Protein AF-X1N1G8-F1 (afdb_monomer_lite)

InterPro domains:
  IPR007081 RNA polymerase Rpb1, domain 5 [PF04998] (1-158)
  IPR045867 DNA-directed RNA polymerase, subunit beta-prime [PTHR19376] (16-157)

Secondary structure (DSSP, 8-state):
--S-------SS---TT-----SHHHHHHHHTTPPPSSBPPB-SS-EEEEEEEEPTTS-EEEEEEES---TT-S-TTTT-EEEEEPTTSPB---TT-EE-TT-BSBSSBPPHHHHHHHH-HHHHHHHHHHHHHHHHHHTT----HHHHHHHHHH-GGGSEEE-S--TTSSSPTT-EEEHHHHHHHHHHHHHHHHHHHHHHHHHHTTPEESS-EE-TTT--EEE-TTPBP-TTTHHHHHHS--S---EE-

Radius of gyration: 29.35 Å; chains: 1; bounding box: 65×51×80 Å

Foldseek 3Di:
DLWDPDQPPPPPDPPDDDSPPLTVVQLVCLLLLHDDPFAFDFALAWFFFADWDQDPVQKIKTWGQHPPPPPPDPPRVPPIDIDIHDNSWAADDDHGDTHHRGHTRTDDQHRLVSCCVRVNLVSSLVSSLVSSQSSCVVSVHHDDSVVSSVSSVVSQVRQWDQACDQVPFPDDHGDIDGVVVVVVRVVVVVVVVVVVLVVVCVVQAQWFWQQFWAAPPPRDGLGHHGDRDHPVSVVVVVVGDTDDTDTDD

Organism: NCBI:txid412755

Structure (mmCIF, N/CA/C/O backbone):
data_AF-X1N1G8-F1
#
_entry.id   AF-X1N1G8-F1
#
loop_
_atom_site.group_PDB
_atom_site.id
_atom_site.type_symbol
_atom_site.label_atom_id
_atom_site.label_alt_id
_atom_site.label_comp_id
_atom_site.label_asym_id
_atom_site.label_entity_id
_atom_site.label_seq_id
_atom_site.pdbx_PDB_ins_code
_atom_site.Cartn_x
_atom_site.Cartn_y
_atom_site.Cartn_z
_atom_site.occupancy
_atom_site.B_iso_or_equiv
_atom_site.auth_seq_id
_atom_site.auth_comp_id
_atom_site.auth_asym_id
_atom_site.auth_atom_id
_atom_site.pdbx_PDB_model_num
ATOM 1 N N . THR A 1 1 ? 19.844 22.589 -4.918 1.00 64.38 1 THR A N 1
ATOM 2 C CA . THR A 1 1 ? 20.302 23.433 -6.046 1.00 64.38 1 THR A CA 1
ATOM 3 C C . THR A 1 1 ? 21.214 22.704 -7.022 1.00 64.38 1 THR A C 1
ATOM 5 O O . THR A 1 1 ? 21.315 23.153 -8.149 1.00 64.38 1 THR A O 1
ATOM 8 N N . GLN A 1 2 ? 21.851 21.589 -6.635 1.00 67.12 2 GLN A N 1
ATOM 9 C CA . GLN A 1 2 ? 22.754 20.827 -7.516 1.00 67.12 2 GLN A CA 1
ATOM 10 C C . GLN A 1 2 ? 22.039 19.937 -8.552 1.00 67.12 2 GLN A C 1
ATOM 12 O O . GLN A 1 2 ? 22.672 19.483 -9.498 1.00 67.12 2 GLN A O 1
ATOM 17 N N . LEU A 1 3 ? 20.733 19.685 -8.395 1.00 70.25 3 LEU A N 1
ATOM 18 C CA . LEU A 1 3 ? 19.959 18.911 -9.368 1.00 70.25 3 LEU A CA 1
ATOM 19 C C . LEU A 1 3 ? 19.676 19.738 -10.622 1.00 70.25 3 LEU A C 1
ATOM 21 O O . LEU A 1 3 ? 19.231 20.884 -10.541 1.00 70.25 3 LEU A O 1
ATOM 25 N N . THR A 1 4 ? 19.872 19.121 -11.783 1.00 68.44 4 THR A N 1
ATOM 26 C CA . THR A 1 4 ? 19.575 19.745 -13.070 1.00 68.44 4 THR A CA 1
ATOM 27 C C . THR A 1 4 ? 18.057 19.837 -13.294 1.00 68.44 4 THR A C 1
ATOM 29 O O . THR A 1 4 ? 17.307 18.886 -13.070 1.00 68.44 4 THR A O 1
ATOM 32 N N . LEU A 1 5 ? 17.582 21.009 -13.735 1.00 65.44 5 LEU A N 1
ATOM 33 C CA . LEU A 1 5 ? 16.184 21.240 -14.145 1.00 65.44 5 LEU A CA 1
ATOM 34 C C . LEU A 1 5 ? 15.896 20.752 -15.576 1.00 65.44 5 LEU A C 1
ATOM 36 O O . LEU A 1 5 ? 14.746 20.717 -16.008 1.00 65.44 5 LEU A O 1
ATOM 40 N N . ARG A 1 6 ? 16.941 20.421 -16.343 1.00 56.78 6 ARG A N 1
ATOM 41 C CA . ARG A 1 6 ? 16.852 20.165 -17.782 1.00 56.78 6 ARG A CA 1
ATOM 42 C C . ARG A 1 6 ? 16.493 18.704 -18.043 1.00 56.78 6 ARG A C 1
ATOM 44 O O . ARG A 1 6 ? 17.210 17.807 -17.613 1.00 56.78 6 ARG A O 1
ATOM 51 N N . THR A 1 7 ? 15.428 18.456 -18.798 1.00 53.81 7 THR A N 1
ATOM 52 C CA . THR A 1 7 ? 15.197 17.144 -19.410 1.00 53.81 7 THR A CA 1
ATOM 53 C C . THR A 1 7 ? 16.147 16.996 -20.600 1.00 53.81 7 THR A C 1
ATOM 55 O O . THR A 1 7 ? 16.169 17.838 -21.504 1.00 53.81 7 THR A O 1
ATOM 58 N N . PHE A 1 8 ? 16.985 15.958 -20.596 1.00 48.34 8 PHE A N 1
ATOM 59 C CA . PHE A 1 8 ? 17.774 15.612 -21.774 1.00 48.34 8 PHE A CA 1
ATOM 60 C C . PHE A 1 8 ? 16.839 14.967 -22.794 1.00 48.34 8 PHE A C 1
ATOM 62 O O . PHE A 1 8 ? 16.597 13.768 -22.769 1.00 48.34 8 PHE A O 1
ATOM 69 N N . HIS A 1 9 ? 16.309 15.777 -23.703 1.00 47.06 9 HIS A N 1
ATOM 70 C CA . HIS A 1 9 ? 15.852 15.269 -24.986 1.00 47.06 9 HIS A CA 1
ATOM 71 C C . HIS A 1 9 ? 17.135 15.042 -25.785 1.00 47.06 9 HIS A C 1
ATOM 73 O O . HIS A 1 9 ? 17.784 16.011 -26.188 1.00 47.06 9 HIS A O 1
ATOM 79 N N . THR A 1 10 ? 17.578 13.798 -25.951 1.00 47.19 10 THR A N 1
ATOM 80 C CA . THR A 1 10 ? 18.665 13.510 -26.888 1.00 47.19 10 THR A CA 1
ATOM 81 C C . THR A 1 10 ? 18.172 13.873 -28.285 1.00 47.19 10 THR A C 1
ATOM 83 O O . THR A 1 10 ? 17.435 13.126 -28.924 1.00 47.19 10 THR A O 1
ATOM 86 N N . GLY A 1 11 ? 18.538 15.066 -28.756 1.00 42.66 11 GLY A N 1
ATOM 87 C CA . GLY A 1 11 ? 18.330 15.465 -30.139 1.00 42.66 11 GLY A CA 1
ATOM 88 C C . GLY A 1 11 ? 18.991 14.441 -31.058 1.00 42.66 11 GLY A C 1
ATOM 89 O O . GLY A 1 11 ? 20.211 14.372 -31.136 1.00 42.66 11 GLY A O 1
ATOM 90 N N . GLY A 1 12 ? 18.179 13.617 -31.719 1.00 41.44 12 GLY A N 1
ATOM 91 C CA . GLY A 1 12 ? 18.589 12.806 -32.866 1.00 41.44 12 GLY A CA 1
ATOM 92 C C . GLY A 1 12 ? 19.149 11.403 -32.604 1.00 41.44 12 GLY A C 1
ATOM 93 O O . GLY A 1 12 ? 19.291 10.663 -33.571 1.00 41.44 12 GLY A O 1
ATOM 94 N N . ILE A 1 13 ? 19.413 10.973 -31.364 1.00 39.91 13 ILE A N 1
ATOM 95 C CA . ILE A 1 13 ? 19.893 9.601 -31.095 1.00 39.91 13 ILE A CA 1
ATOM 96 C C . ILE A 1 13 ? 18.973 8.930 -30.074 1.00 39.91 13 ILE A C 1
ATOM 98 O O . ILE A 1 13 ? 19.025 9.203 -28.872 1.00 39.91 13 ILE A O 1
ATOM 102 N N . LYS A 1 14 ? 18.121 8.025 -30.576 1.00 41.41 14 LYS A N 1
ATOM 103 C CA . LYS A 1 14 ? 17.396 7.029 -29.778 1.00 41.41 14 LYS A CA 1
ATOM 104 C C . LYS A 1 14 ? 18.416 6.065 -29.162 1.00 41.41 14 LYS A C 1
ATOM 106 O O . LYS A 1 14 ? 18.620 4.967 -29.671 1.00 41.41 14 LYS A O 1
ATOM 111 N N . ILE A 1 15 ? 19.034 6.453 -28.052 1.00 42.09 15 ILE A N 1
ATOM 112 C CA . ILE A 1 15 ? 19.552 5.473 -27.097 1.00 42.09 15 ILE A CA 1
ATOM 113 C C . ILE A 1 15 ? 18.310 4.919 -26.397 1.00 42.09 15 ILE A C 1
ATOM 115 O O . ILE A 1 15 ? 17.770 5.513 -25.475 1.00 42.09 15 ILE A O 1
ATOM 119 N N . THR A 1 16 ? 17.761 3.865 -26.989 1.00 43.09 16 THR A N 1
ATOM 120 C CA . THR A 1 16 ? 16.877 2.869 -26.377 1.00 43.09 16 THR A CA 1
ATOM 121 C C . THR A 1 16 ? 15.909 3.378 -25.293 1.00 43.09 16 THR A C 1
ATOM 123 O O . THR A 1 16 ? 16.046 3.074 -24.119 1.00 43.09 16 THR A O 1
ATOM 126 N N . GLY A 1 17 ? 14.853 4.081 -25.709 1.00 44.53 17 GLY A N 1
ATOM 127 C CA . GLY A 1 17 ? 13.519 3.967 -25.096 1.00 44.53 17 GLY A CA 1
ATOM 128 C C . GLY A 1 17 ? 13.232 4.643 -23.748 1.00 44.53 17 GLY A C 1
ATOM 129 O O . GLY A 1 17 ? 12.053 4.756 -23.408 1.00 44.53 17 GLY A O 1
ATOM 130 N N . GLU A 1 18 ? 14.214 5.143 -23.007 1.00 52.91 18 GLU A N 1
ATOM 131 C CA . GLU A 1 18 ? 13.942 5.819 -21.733 1.00 52.91 18 GLU A CA 1
ATOM 132 C C . GLU A 1 18 ? 13.814 7.335 -21.942 1.00 52.91 18 GLU A C 1
ATOM 134 O O . GLU A 1 18 ? 14.772 8.020 -22.285 1.00 52.91 18 GLU A O 1
ATOM 139 N N . ASP A 1 19 ? 12.604 7.879 -21.750 1.00 47.34 19 ASP A N 1
ATOM 140 C CA . ASP A 1 19 ? 12.452 9.321 -21.505 1.00 47.34 19 ASP A CA 1
ATOM 141 C C . ASP A 1 19 ? 12.967 9.567 -20.092 1.00 47.34 19 ASP A C 1
ATOM 143 O O . ASP A 1 19 ? 12.248 9.420 -19.101 1.00 47.34 19 ASP A O 1
ATOM 147 N N . ILE A 1 20 ? 14.255 9.864 -20.006 1.00 54.34 20 ILE A N 1
ATOM 148 C CA . ILE A 1 20 ? 14.964 10.088 -18.759 1.00 54.34 20 ILE A CA 1
ATOM 149 C C . ILE A 1 20 ? 14.670 11.504 -18.259 1.00 54.34 20 ILE A C 1
ATOM 151 O O . ILE A 1 20 ? 15.488 12.422 -18.316 1.00 54.34 20 ILE A O 1
ATOM 155 N N . THR A 1 21 ? 13.468 11.697 -17.713 1.00 53.88 21 THR A N 1
ATOM 156 C CA . THR A 1 21 ? 13.261 12.723 -16.687 1.00 53.88 21 THR A CA 1
ATOM 157 C C . THR A 1 21 ? 14.093 12.301 -15.466 1.00 53.88 21 THR A C 1
ATOM 159 O O . THR A 1 21 ? 13.575 11.663 -14.561 1.00 53.88 21 THR A O 1
ATOM 162 N N . LEU A 1 22 ? 15.406 12.556 -15.475 1.00 63.81 22 LEU A N 1
ATOM 163 C CA . LEU A 1 22 ? 16.355 12.161 -14.411 1.00 63.81 22 LEU A CA 1
ATOM 164 C C . LEU A 1 22 ? 16.744 13.314 -13.482 1.00 63.81 22 LEU A C 1
ATOM 166 O O . LEU A 1 22 ? 17.619 13.171 -12.637 1.00 63.81 22 LEU A O 1
ATOM 170 N N . GLY A 1 23 ? 16.142 14.483 -13.670 1.00 73.88 23 GLY A N 1
ATOM 171 C CA . GLY A 1 23 ? 16.468 15.673 -12.896 1.00 73.88 23 GLY A CA 1
ATOM 172 C C . GLY A 1 23 ? 15.488 15.933 -11.758 1.00 73.88 23 GLY A C 1
ATOM 173 O O . GLY A 1 23 ? 14.717 15.072 -11.328 1.00 73.88 23 GLY A O 1
ATOM 174 N N . LEU A 1 24 ? 15.445 17.195 -11.339 1.00 82.19 24 LEU A N 1
ATOM 175 C CA . LEU A 1 24 ? 14.472 17.686 -10.365 1.00 82.19 24 LEU A CA 1
ATOM 176 C C . LEU A 1 24 ? 12.996 17.426 -10.744 1.00 82.19 24 LEU A C 1
ATOM 178 O O . LEU A 1 24 ? 12.248 17.053 -9.842 1.00 82.19 24 LEU A O 1
ATOM 182 N N . PRO A 1 25 ? 12.557 17.522 -12.023 1.00 83.75 25 PRO A N 1
ATOM 183 C CA . PRO A 1 25 ? 11.146 17.313 -12.371 1.00 83.75 25 PRO A CA 1
ATOM 184 C C . PRO A 1 25 ? 10.603 15.936 -11.971 1.00 83.75 25 PRO A C 1
ATOM 186 O O . PRO A 1 25 ? 9.415 15.779 -11.699 1.00 83.75 25 PRO A O 1
ATOM 189 N N . ARG A 1 26 ? 11.473 14.921 -11.922 1.00 83.69 26 ARG A N 1
ATOM 190 C CA . ARG A 1 26 ? 11.094 13.574 -11.487 1.00 83.69 26 ARG A CA 1
ATOM 191 C C . ARG A 1 26 ? 10.972 13.481 -9.975 1.00 83.69 26 ARG A C 1
ATOM 193 O O . ARG A 1 26 ? 10.030 12.870 -9.490 1.00 83.69 26 ARG A O 1
ATOM 200 N N . VAL A 1 27 ? 11.885 14.113 -9.243 1.00 87.69 27 VAL A N 1
ATOM 201 C CA . VAL A 1 27 ? 11.822 14.199 -7.778 1.00 87.69 27 VAL A CA 1
ATOM 202 C C . VAL A 1 27 ? 10.560 14.945 -7.339 1.00 87.69 27 VAL A C 1
ATOM 204 O O . VAL A 1 27 ? 9.843 14.469 -6.465 1.00 87.69 27 VAL A O 1
ATOM 207 N N . GLU A 1 28 ? 10.237 16.058 -7.998 1.00 87.31 28 GLU A N 1
ATOM 208 C CA . GLU A 1 28 ? 9.002 16.819 -7.772 1.00 87.31 28 GLU A CA 1
ATOM 209 C C . GLU A 1 28 ? 7.756 15.966 -8.048 1.00 87.31 28 GLU A C 1
ATOM 211 O O . GLU A 1 28 ? 6.872 15.858 -7.200 1.00 87.31 28 GLU A O 1
ATOM 216 N N . GLN A 1 29 ? 7.718 15.270 -9.190 1.00 87.19 29 GLN A N 1
ATOM 217 C CA . GLN A 1 29 ? 6.631 14.347 -9.518 1.00 87.19 29 GLN A CA 1
ATOM 218 C C . GLN A 1 29 ? 6.434 13.256 -8.453 1.00 87.19 29 GLN A C 1
ATOM 220 O O . GLN A 1 29 ? 5.289 12.930 -8.131 1.00 87.19 29 GLN A O 1
ATOM 225 N N . LEU A 1 30 ? 7.527 12.690 -7.930 1.00 88.44 30 LEU A N 1
ATOM 226 C CA . LEU A 1 30 ? 7.500 11.644 -6.906 1.00 88.44 30 LEU A CA 1
ATOM 227 C C . LEU A 1 30 ? 7.007 12.185 -5.557 1.00 88.44 30 LEU A C 1
ATOM 229 O O . LEU A 1 30 ? 6.140 11.562 -4.948 1.00 88.44 30 LEU A O 1
ATOM 233 N N . PHE A 1 31 ? 7.488 13.353 -5.118 1.00 87.50 31 PHE A N 1
ATOM 234 C CA . PHE A 1 31 ? 7.037 13.974 -3.866 1.00 87.50 31 PHE A CA 1
ATOM 235 C C . PHE A 1 31 ? 5.569 14.399 -3.904 1.00 87.50 31 PHE A C 1
ATOM 237 O O . PHE A 1 31 ? 4.870 14.306 -2.897 1.00 87.50 31 PHE A O 1
ATOM 244 N N . GLU A 1 32 ? 5.073 14.821 -5.064 1.00 85.12 32 GLU A N 1
ATOM 245 C CA . GLU A 1 32 ? 3.663 15.168 -5.230 1.00 85.12 32 GLU A CA 1
ATOM 246 C C . GLU A 1 32 ? 2.746 13.969 -5.508 1.00 85.12 32 GLU A C 1
ATOM 248 O O . GLU A 1 32 ? 1.519 14.128 -5.565 1.00 85.12 32 GLU A O 1
ATOM 253 N N . VAL A 1 33 ? 3.321 12.773 -5.682 1.00 86.00 33 VAL A N 1
ATOM 254 C CA . VAL A 1 33 ? 2.597 11.540 -6.023 1.00 86.00 33 VAL A CA 1
ATOM 255 C C . VAL A 1 33 ? 1.731 11.743 -7.279 1.00 86.00 33 VAL A C 1
ATOM 257 O O . VAL A 1 33 ? 0.550 11.383 -7.335 1.00 86.00 33 VAL A O 1
ATOM 260 N N . ARG A 1 34 ? 2.310 12.402 -8.291 1.00 87.31 34 ARG A N 1
ATOM 261 C CA . ARG A 1 34 ? 1.659 12.655 -9.584 1.00 87.31 34 ARG A CA 1
ATOM 262 C C . ARG A 1 34 ? 1.844 11.466 -10.522 1.00 87.31 34 ARG A C 1
ATOM 264 O O . ARG A 1 34 ? 2.896 10.827 -10.537 1.00 87.31 34 ARG A O 1
ATOM 271 N N . LYS A 1 35 ? 0.850 11.241 -11.386 1.00 86.75 35 LYS A N 1
ATOM 272 C CA . LYS A 1 35 ? 0.901 10.182 -12.400 1.00 86.75 35 LYS A CA 1
ATOM 273 C C . LYS A 1 35 ? 2.082 10.378 -13.368 1.00 86.75 35 LYS A C 1
ATOM 275 O O . LYS A 1 35 ? 2.305 11.506 -13.832 1.00 86.75 35 LYS A O 1
ATOM 280 N N . PRO A 1 36 ? 2.845 9.316 -13.683 1.00 86.81 36 PRO A N 1
ATOM 281 C CA . PRO A 1 36 ? 3.924 9.380 -14.662 1.00 86.81 36 PRO A CA 1
ATOM 282 C C . PRO A 1 36 ? 3.404 9.551 -16.092 1.00 86.81 36 PRO A C 1
ATOM 284 O O . PRO A 1 36 ? 2.318 9.094 -16.429 1.00 86.81 36 PRO A O 1
ATOM 287 N N . LYS A 1 37 ? 4.213 10.175 -16.963 1.00 81.44 37 LYS A N 1
ATOM 288 C CA . LYS A 1 37 ? 3.888 10.304 -18.397 1.00 81.44 37 LYS A CA 1
ATOM 289 C C . LYS A 1 37 ? 3.932 8.953 -19.120 1.00 81.44 37 LYS A C 1
ATOM 291 O O . LYS A 1 37 ? 3.063 8.666 -19.929 1.00 81.44 37 LYS A O 1
ATOM 296 N N . LYS A 1 38 ? 4.947 8.134 -18.818 1.00 83.25 38 LYS A N 1
ATOM 297 C CA . LYS A 1 38 ? 5.088 6.751 -19.301 1.00 83.25 38 LYS A CA 1
ATOM 298 C C . LYS A 1 38 ? 4.791 5.792 -18.158 1.00 83.25 38 LYS A C 1
ATOM 300 O O . LYS A 1 38 ? 5.707 5.377 -17.445 1.00 83.25 38 LYS A O 1
ATOM 305 N N . GLN A 1 39 ? 3.509 5.518 -17.949 1.00 88.00 39 GLN A N 1
ATOM 306 C CA . GLN A 1 39 ? 3.056 4.590 -16.923 1.00 88.00 39 GLN A CA 1
ATOM 307 C C . GLN A 1 39 ? 3.277 3.144 -17.380 1.00 88.00 39 GLN A C 1
ATOM 309 O O . GLN A 1 39 ? 2.860 2.769 -18.472 1.00 88.00 39 GLN A O 1
ATOM 314 N N . ALA A 1 40 ? 3.942 2.344 -16.553 1.00 90.50 40 ALA A N 1
ATOM 315 C CA . ALA A 1 40 ? 4.059 0.909 -16.745 1.00 90.50 40 ALA A CA 1
ATOM 316 C C . ALA A 1 40 ? 2.779 0.208 -16.285 1.00 90.50 40 ALA A C 1
ATOM 318 O O . ALA A 1 40 ? 2.201 0.575 -15.265 1.00 90.50 40 ALA A O 1
ATOM 319 N N . VAL A 1 41 ? 2.381 -0.834 -17.011 1.00 91.25 41 VAL A N 1
ATOM 320 C CA . VAL A 1 41 ? 1.309 -1.733 -16.580 1.00 91.25 41 VAL A CA 1
ATOM 321 C C . VAL A 1 41 ? 1.890 -2.705 -15.556 1.00 91.25 41 VAL A C 1
ATOM 323 O O . VAL A 1 41 ? 2.922 -3.324 -15.827 1.00 91.25 41 VAL A O 1
ATOM 326 N N . ILE A 1 42 ? 1.247 -2.840 -14.397 1.00 92.75 42 ILE A N 1
ATOM 327 C CA . ILE A 1 42 ? 1.641 -3.779 -13.337 1.00 92.75 42 ILE A CA 1
ATOM 328 C C . ILE A 1 42 ? 0.607 -4.895 -13.168 1.00 92.75 42 ILE A C 1
ATOM 330 O O . ILE A 1 42 ? -0.565 -4.720 -13.502 1.00 92.75 42 ILE A O 1
ATOM 334 N N . SER A 1 43 ? 1.034 -6.048 -12.651 1.00 92.06 43 SER A N 1
ATOM 335 C CA . SER A 1 43 ? 0.114 -7.135 -12.310 1.00 92.06 43 SER A CA 1
ATOM 336 C C . SER A 1 43 ? -0.629 -6.830 -11.011 1.00 92.06 43 SER A C 1
ATOM 338 O O . SER A 1 43 ? -0.020 -6.467 -10.014 1.00 92.06 43 SER A O 1
ATOM 340 N N . GLU A 1 44 ? -1.939 -7.040 -10.977 1.00 89.81 44 GLU A N 1
ATOM 341 C CA . GLU A 1 44 ? -2.751 -6.971 -9.757 1.00 89.81 44 GLU A CA 1
ATOM 342 C C . GLU A 1 44 ? -2.803 -8.303 -8.994 1.00 89.81 44 GLU A C 1
ATOM 344 O O . GLU A 1 44 ? -3.241 -8.335 -7.848 1.00 89.81 44 GLU A O 1
ATOM 349 N N . ILE A 1 45 ? -2.384 -9.407 -9.621 1.00 88.62 45 ILE A N 1
ATOM 350 C CA . ILE A 1 45 ? -2.474 -10.756 -9.051 1.00 88.62 45 ILE A CA 1
ATOM 351 C C . ILE A 1 45 ? -1.119 -11.465 -9.070 1.00 88.62 45 ILE A C 1
ATOM 353 O O . ILE A 1 45 ? -0.298 -11.243 -9.960 1.00 88.62 45 ILE A O 1
ATOM 357 N N . ASN A 1 46 ? -0.912 -12.348 -8.094 1.00 89.81 46 ASN A N 1
ATOM 358 C CA . ASN A 1 46 ? 0.188 -13.308 -8.119 1.00 89.81 46 ASN A CA 1
ATOM 359 C C . ASN A 1 46 ? -0.176 -14.448 -9.072 1.00 89.81 46 ASN A C 1
ATOM 361 O O . ASN A 1 46 ? -1.265 -15.021 -8.961 1.00 89.81 46 ASN A O 1
ATOM 365 N N . GLY A 1 47 ? 0.710 -14.787 -9.999 1.00 90.25 47 GLY A N 1
ATOM 366 C CA . GLY A 1 47 ? 0.394 -15.780 -11.012 1.00 90.25 47 GLY A CA 1
ATOM 367 C C . GLY A 1 47 ? 1.524 -16.065 -11.983 1.00 90.25 47 GLY A C 1
ATOM 368 O O . GLY A 1 47 ? 2.658 -15.639 -11.802 1.00 90.25 47 GLY A O 1
ATOM 369 N N . THR A 1 48 ? 1.197 -16.802 -13.036 1.00 90.81 48 THR A N 1
ATOM 370 C CA . THR A 1 48 ? 2.111 -17.114 -14.137 1.00 90.81 48 THR A CA 1
ATOM 371 C C . THR A 1 48 ? 1.569 -16.518 -15.431 1.00 90.81 48 THR A C 1
ATOM 373 O O . THR A 1 48 ? 0.361 -16.559 -15.680 1.00 90.81 48 THR A O 1
ATOM 376 N N . VAL A 1 49 ? 2.451 -15.957 -16.260 1.00 91.56 49 VAL A N 1
ATOM 377 C CA . VAL A 1 49 ? 2.094 -15.486 -17.604 1.00 91.56 49 VAL A CA 1
ATOM 378 C C . VAL A 1 49 ? 1.720 -16.686 -18.457 1.00 91.56 49 VAL A C 1
ATOM 380 O O . VAL A 1 49 ? 2.576 -17.486 -18.828 1.00 91.56 49 VAL A O 1
ATOM 383 N N . GLU A 1 50 ? 0.443 -16.813 -18.780 1.00 88.50 50 GLU A N 1
ATOM 384 C CA . GLU A 1 50 ? -0.055 -17.927 -19.576 1.00 88.50 50 GLU A CA 1
ATOM 385 C C . GLU A 1 50 ? 0.112 -17.660 -21.066 1.00 88.50 50 GLU A C 1
ATOM 387 O O . GLU A 1 50 ? 0.562 -18.535 -21.803 1.00 88.50 50 GLU A O 1
ATOM 392 N N . ASP A 1 51 ? -0.229 -16.453 -21.519 1.00 86.88 51 ASP A N 1
ATOM 393 C CA . ASP A 1 51 ? -0.106 -16.118 -22.930 1.00 86.88 51 ASP A CA 1
ATOM 394 C C . ASP A 1 51 ? 0.116 -14.631 -23.190 1.00 86.88 51 ASP A C 1
ATOM 396 O O . ASP A 1 51 ? -0.299 -13.763 -22.416 1.00 86.88 51 ASP A O 1
ATOM 400 N N . ILE A 1 52 ? 0.771 -14.355 -24.318 1.00 86.50 52 ILE A N 1
ATOM 401 C CA . ILE A 1 52 ? 1.031 -13.004 -24.818 1.00 86.50 52 ILE A CA 1
ATOM 402 C C . ILE A 1 52 ? 0.483 -12.931 -26.243 1.00 86.50 52 ILE A C 1
ATOM 404 O O . ILE A 1 52 ? 1.131 -13.352 -27.202 1.00 86.50 52 ILE A O 1
ATOM 408 N N . ILE A 1 53 ? -0.725 -12.391 -26.383 1.00 86.25 53 ILE A N 1
ATOM 409 C CA . ILE A 1 53 ? -1.439 -12.320 -27.659 1.00 86.25 53 ILE A CA 1
ATOM 410 C C . ILE A 1 53 ? -1.114 -10.985 -28.328 1.00 86.25 53 ILE A C 1
ATOM 412 O O . ILE A 1 53 ? -1.370 -9.921 -27.760 1.00 86.25 53 ILE A O 1
ATOM 416 N N . LYS A 1 54 ? -0.573 -11.029 -29.547 1.00 80.12 54 LYS A N 1
ATOM 417 C CA . LYS A 1 54 ? -0.368 -9.841 -30.387 1.00 80.12 54 LYS A CA 1
ATOM 418 C C . LYS A 1 54 ? -1.612 -9.610 -31.243 1.00 80.12 54 LYS A C 1
ATOM 420 O O . LYS A 1 54 ? -1.942 -10.448 -32.075 1.00 80.12 54 LYS A O 1
ATOM 425 N N . GLU A 1 55 ? -2.304 -8.491 -31.049 1.00 77.62 55 GLU A N 1
ATOM 426 C CA . GLU A 1 55 ? -3.439 -8.104 -31.893 1.00 77.62 55 GLU A CA 1
ATOM 427 C C . GLU A 1 55 ? -2.993 -7.323 -33.137 1.00 77.62 55 GLU A C 1
ATOM 429 O O . GLU A 1 55 ? -1.951 -6.666 -33.143 1.00 77.62 55 GLU A O 1
ATOM 434 N N . ASN A 1 56 ? -3.848 -7.315 -34.169 1.00 68.62 56 ASN A N 1
ATOM 435 C CA . ASN A 1 56 ? -3.612 -6.670 -35.471 1.00 68.62 56 ASN A CA 1
ATOM 436 C C . ASN A 1 56 ? -3.251 -5.168 -35.401 1.00 68.62 56 ASN A C 1
ATOM 438 O O . ASN A 1 56 ? -2.677 -4.641 -36.348 1.00 68.62 56 ASN A O 1
ATOM 442 N N . ASN A 1 57 ? -3.525 -4.486 -34.281 1.00 66.50 57 ASN A N 1
ATOM 443 C CA . ASN A 1 57 ? -3.215 -3.065 -34.067 1.00 66.50 57 ASN A CA 1
ATOM 444 C C . ASN A 1 57 ? -1.958 -2.824 -33.209 1.00 66.50 57 ASN A C 1
ATOM 446 O O . ASN A 1 57 ? -1.860 -1.793 -32.541 1.00 66.50 57 ASN A O 1
ATOM 450 N N . ASN A 1 58 ? -1.011 -3.769 -33.176 1.00 66.12 58 ASN A N 1
ATOM 451 C CA . ASN A 1 58 ? 0.209 -3.683 -32.358 1.00 66.12 58 ASN A CA 1
ATOM 452 C C . ASN A 1 58 ? -0.060 -3.583 -30.841 1.00 66.12 58 ASN A C 1
ATOM 454 O O . ASN A 1 58 ? 0.816 -3.208 -30.064 1.00 66.12 58 ASN A O 1
ATOM 458 N N . ARG A 1 59 ? -1.286 -3.904 -30.414 1.00 70.50 59 ARG A N 1
ATOM 459 C CA . ARG A 1 59 ? -1.669 -4.004 -29.006 1.00 70.50 59 ARG A CA 1
ATOM 460 C C . ARG A 1 59 ? -1.335 -5.407 -28.534 1.00 70.50 59 ARG A C 1
ATOM 462 O O . ARG A 1 59 ? -1.696 -6.381 -29.192 1.00 70.50 59 ARG A O 1
ATOM 469 N N . ASN A 1 60 ? -0.668 -5.503 -27.394 1.00 82.75 60 ASN A N 1
ATOM 470 C CA . ASN A 1 60 ? -0.378 -6.792 -26.782 1.00 82.75 60 ASN A CA 1
ATOM 471 C C . ASN A 1 60 ? -1.393 -7.032 -25.664 1.00 82.75 60 ASN A C 1
ATOM 473 O O . ASN A 1 60 ? -1.715 -6.116 -24.907 1.00 82.75 60 ASN A O 1
ATOM 477 N N . LYS A 1 61 ? -1.893 -8.257 -25.540 1.00 87.31 61 LYS A N 1
ATOM 478 C CA . LYS A 1 61 ? -2.645 -8.706 -24.368 1.00 87.31 61 LYS A CA 1
ATOM 479 C C . LYS A 1 61 ? -1.794 -9.692 -23.595 1.00 87.31 61 LYS A C 1
ATOM 481 O O . LYS A 1 61 ? -1.286 -10.643 -24.182 1.00 87.31 61 LYS A O 1
ATOM 486 N N . VAL A 1 62 ? -1.664 -9.472 -22.295 1.00 88.19 62 VAL A N 1
ATOM 487 C CA . VAL A 1 62 ? -1.005 -10.412 -21.384 1.00 88.19 62 VAL A CA 1
ATOM 488 C C . VAL A 1 62 ? -2.071 -11.069 -20.534 1.00 88.19 62 VAL A C 1
ATOM 490 O O . VAL A 1 62 ? -2.845 -10.381 -19.870 1.00 88.19 62 VAL A O 1
ATOM 493 N N . VAL A 1 63 ? -2.115 -12.395 -20.576 1.00 89.75 63 VAL A N 1
ATOM 494 C CA . VAL A 1 63 ? -3.024 -13.207 -19.770 1.00 89.75 63 VAL A CA 1
ATOM 495 C C . VAL A 1 63 ? -2.231 -13.782 -18.607 1.00 89.75 63 VAL A C 1
ATOM 497 O O . VAL A 1 63 ? -1.257 -14.506 -18.818 1.00 89.75 63 VAL A O 1
ATOM 500 N N . ILE A 1 64 ? -2.634 -13.446 -17.383 1.00 89.25 64 ILE A N 1
ATOM 501 C CA . ILE A 1 64 ? -2.017 -13.965 -16.160 1.00 89.25 64 ILE A CA 1
ATOM 502 C C . ILE A 1 64 ? -2.989 -14.930 -15.492 1.00 89.25 64 ILE A C 1
ATOM 504 O O . ILE A 1 64 ? -4.131 -14.568 -15.190 1.00 89.25 64 ILE A O 1
ATOM 508 N N . SER A 1 65 ? -2.506 -16.145 -15.253 1.00 88.75 65 SER A N 1
ATOM 509 C CA . SER A 1 65 ? -3.218 -17.191 -14.525 1.00 88.75 65 SER A CA 1
ATOM 510 C C . SER A 1 65 ? -2.792 -17.186 -13.054 1.00 88.75 65 SER A C 1
ATOM 512 O O . SER A 1 65 ? -1.589 -17.210 -12.786 1.00 88.75 65 SER A O 1
ATOM 514 N N . PRO A 1 66 ? -3.729 -17.128 -12.090 1.00 85.31 66 PRO A N 1
ATOM 515 C CA . PRO A 1 66 ? -3.396 -17.066 -10.669 1.00 85.31 66 PRO A CA 1
ATOM 516 C C . PRO A 1 66 ? -2.730 -18.361 -10.182 1.00 85.31 66 PRO A C 1
ATOM 518 O O . PRO A 1 66 ? -3.114 -19.455 -10.585 1.00 85.31 66 PRO A O 1
ATOM 521 N N . GLU A 1 67 ? -1.754 -18.246 -9.278 1.00 74.31 67 GLU A N 1
ATOM 522 C CA . GLU A 1 67 ? -1.047 -19.415 -8.719 1.00 74.31 67 GLU A CA 1
ATOM 523 C C . GLU A 1 67 ? -1.907 -20.174 -7.690 1.00 74.31 67 GLU A C 1
ATOM 525 O O . GLU A 1 67 ? -1.770 -21.383 -7.519 1.00 74.31 67 GLU A O 1
ATOM 530 N N . THR A 1 68 ? -2.860 -19.491 -7.046 1.00 64.62 68 THR A N 1
ATOM 531 C CA . THR A 1 68 ? -3.800 -20.091 -6.087 1.00 64.62 68 THR A CA 1
ATOM 532 C C . THR A 1 68 ? -4.949 -20.788 -6.815 1.00 64.62 68 THR A C 1
ATOM 534 O O . THR A 1 68 ? -6.091 -20.327 -6.849 1.00 64.62 68 THR A O 1
ATOM 537 N N . SER A 1 69 ? -4.640 -21.943 -7.394 1.00 53.84 69 SER A N 1
ATOM 538 C CA . SER A 1 69 ? -5.643 -22.965 -7.677 1.00 53.84 69 SER A CA 1
ATOM 539 C C . SER A 1 69 ? -6.047 -23.581 -6.338 1.00 53.84 69 SER A C 1
ATOM 541 O O . SER A 1 69 ? -5.434 -24.540 -5.885 1.00 53.84 69 SER A O 1
ATOM 543 N N . ILE A 1 70 ? -7.025 -22.991 -5.642 1.00 51.84 70 ILE A N 1
ATOM 544 C CA . ILE A 1 70 ? -7.700 -23.717 -4.559 1.00 51.84 70 ILE A CA 1
ATOM 545 C C . ILE A 1 70 ? -8.464 -24.844 -5.253 1.00 51.84 70 ILE A C 1
ATOM 547 O O . ILE A 1 70 ? -9.485 -24.598 -5.898 1.00 51.84 70 ILE A O 1
ATOM 551 N N . GLU A 1 71 ? -7.913 -26.054 -5.180 1.00 46.84 71 GLU A N 1
ATOM 552 C CA . GLU A 1 71 ? -8.550 -27.293 -5.612 1.00 46.84 71 GLU A CA 1
ATOM 553 C C . GLU A 1 71 ? -9.938 -27.383 -4.955 1.00 46.84 71 GLU A C 1
ATOM 555 O O . GLU A 1 71 ? -10.048 -27.604 -3.752 1.00 46.84 71 GLU A O 1
ATOM 560 N N . GLY A 1 72 ? -11.009 -27.139 -5.723 1.00 48.12 72 GLY A N 1
ATOM 561 C CA . GLY A 1 72 ? -12.383 -27.377 -5.262 1.00 48.12 72 GLY A CA 1
ATOM 562 C C . GLY A 1 72 ? -13.428 -26.286 -5.515 1.00 48.12 72 GLY A C 1
ATOM 563 O O . GLY A 1 72 ? -14.603 -26.553 -5.280 1.00 48.12 72 GLY A O 1
ATOM 564 N N . LEU A 1 73 ? -13.081 -25.095 -6.023 1.00 48.56 73 LEU A N 1
ATOM 565 C CA . LEU A 1 73 ? -14.094 -24.154 -6.536 1.00 48.56 73 LEU A CA 1
ATOM 566 C C . LEU A 1 73 ? -14.072 -24.140 -8.065 1.00 48.56 73 LEU A C 1
ATOM 568 O O . LEU A 1 73 ? -13.171 -23.576 -8.678 1.00 48.56 73 LEU A O 1
ATOM 572 N N . SER A 1 74 ? -15.081 -24.776 -8.654 1.00 40.81 74 SER A N 1
ATOM 573 C CA . SER A 1 74 ? -15.280 -25.093 -10.073 1.00 40.81 74 SER A CA 1
ATOM 574 C C . SER A 1 74 ? -15.409 -23.909 -11.052 1.00 40.81 74 SER A C 1
ATOM 576 O O . SER A 1 74 ? -16.157 -24.025 -12.012 1.00 40.81 74 SER A O 1
ATOM 578 N N . ASN A 1 75 ? -14.663 -22.811 -10.879 1.00 45.53 75 ASN A N 1
ATOM 579 C CA . ASN A 1 75 ? -14.625 -21.665 -11.804 1.00 45.53 75 ASN A CA 1
ATOM 580 C C . ASN A 1 75 ? -13.169 -21.264 -12.153 1.00 45.53 75 ASN A C 1
ATOM 582 O O . ASN A 1 75 ? -12.785 -20.097 -12.053 1.00 45.53 75 ASN A O 1
ATOM 586 N N . SER A 1 76 ? -12.314 -22.224 -12.532 1.00 51.06 76 SER A N 1
ATOM 587 C CA . SER A 1 76 ? -10.892 -21.963 -12.856 1.00 51.06 76 SER A CA 1
ATOM 588 C C . SER A 1 76 ? -10.667 -21.097 -14.107 1.00 51.06 76 SER A C 1
ATOM 590 O O . SER A 1 76 ? -9.595 -20.510 -14.250 1.00 51.06 76 SER A O 1
ATOM 592 N N . GLU A 1 77 ? -11.652 -20.959 -14.999 1.00 51.44 77 GLU A N 1
ATOM 593 C CA . GLU A 1 77 ? -11.542 -20.081 -16.176 1.00 51.44 77 GLU A CA 1
ATOM 594 C C . GLU A 1 77 ? -11.828 -18.601 -15.859 1.00 51.44 77 GLU A C 1
ATOM 596 O O . GLU A 1 77 ? -11.330 -17.716 -16.553 1.00 51.44 77 GLU A O 1
ATOM 601 N N . GLU A 1 78 ? -12.546 -18.303 -14.770 1.00 54.09 78 GLU A N 1
ATOM 602 C CA . GLU A 1 78 ? -13.046 -16.949 -14.470 1.00 54.09 78 GLU A CA 1
ATOM 603 C C . GLU A 1 78 ? -12.060 -16.058 -13.698 1.00 54.09 78 GLU A C 1
ATOM 605 O O . GLU A 1 78 ? -12.322 -14.873 -13.497 1.00 54.09 78 GLU A O 1
ATOM 610 N N . LYS A 1 79 ? -10.906 -16.584 -13.266 1.00 67.25 79 LYS A N 1
ATOM 611 C CA . LYS A 1 79 ? -9.911 -15.799 -12.506 1.00 67.25 79 LYS A CA 1
ATOM 612 C C . LYS A 1 79 ? -8.695 -15.357 -13.318 1.00 67.25 79 LYS A C 1
ATOM 614 O O . LYS A 1 79 ? -7.798 -14.721 -12.760 1.00 67.25 79 LYS A O 1
ATOM 619 N N . LYS A 1 80 ? -8.639 -15.673 -14.615 1.00 80.38 80 LYS A N 1
ATOM 620 C CA . LYS A 1 80 ? -7.566 -15.178 -15.486 1.00 80.38 80 LYS A CA 1
ATOM 621 C C . LYS A 1 80 ? -7.722 -13.678 -15.666 1.00 80.38 80 LYS A C 1
ATOM 623 O O . LYS A 1 80 ? -8.799 -13.192 -16.007 1.00 80.38 80 LYS A O 1
ATOM 628 N N . LYS A 1 81 ? -6.637 -12.936 -15.458 1.00 85.94 81 LYS A N 1
ATOM 629 C CA . LYS A 1 81 ? -6.648 -11.481 -15.603 1.00 85.94 81 LYS A CA 1
ATOM 630 C C . LYS A 1 81 ? -5.963 -11.082 -16.899 1.00 85.94 81 LYS A C 1
ATOM 632 O O . LYS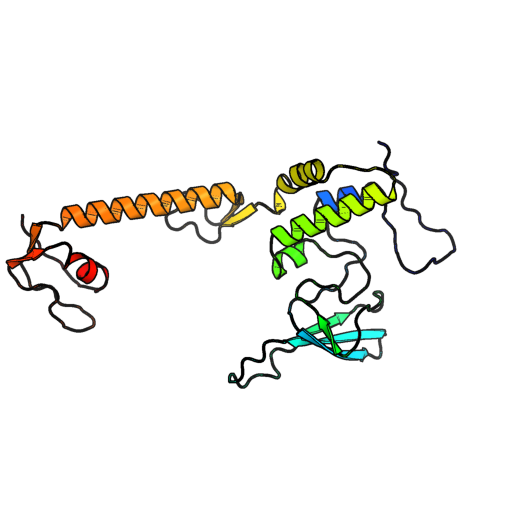 A 1 81 ? -4.816 -11.455 -17.145 1.00 85.94 81 LYS A O 1
ATOM 637 N N . ILE A 1 82 ? -6.699 -10.349 -17.731 1.00 89.00 82 ILE A N 1
ATOM 638 C CA . ILE A 1 82 ? -6.239 -9.883 -19.038 1.00 89.00 82 ILE A CA 1
ATOM 639 C C . ILE A 1 82 ? -5.793 -8.430 -18.899 1.00 89.00 82 ILE A C 1
ATOM 641 O O . ILE A 1 82 ? -6.586 -7.559 -18.545 1.00 89.00 82 ILE A O 1
ATOM 645 N N . TYR A 1 83 ? -4.530 -8.168 -19.220 1.00 89.81 83 TYR A N 1
ATOM 646 C CA . TYR A 1 83 ? -3.954 -6.829 -19.240 1.00 89.81 83 TYR A CA 1
ATOM 647 C C . TYR A 1 83 ? -3.769 -6.372 -20.681 1.00 89.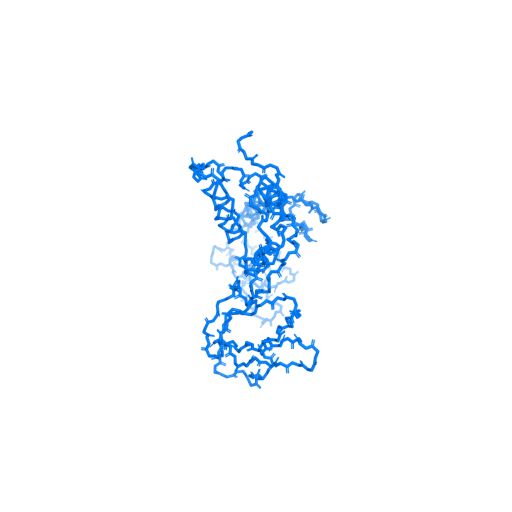81 83 TYR A C 1
ATOM 649 O O . TYR A 1 83 ? -3.080 -7.021 -21.472 1.00 89.81 83 TYR A O 1
ATOM 657 N N . HIS A 1 84 ? -4.376 -5.238 -21.019 1.00 89.38 84 HIS A N 1
ATOM 658 C CA . HIS A 1 84 ? -4.210 -4.605 -22.321 1.00 89.38 84 HIS A CA 1
ATOM 659 C C . HIS A 1 84 ? -3.001 -3.676 -22.288 1.00 89.38 84 HIS A C 1
ATOM 661 O O . HIS A 1 84 ? -2.965 -2.723 -21.513 1.00 89.38 84 HIS A O 1
ATOM 667 N N . ILE A 1 85 ? -2.023 -3.939 -23.148 1.00 89.00 85 ILE A N 1
ATOM 668 C CA . ILE A 1 85 ? -0.793 -3.161 -23.225 1.00 89.00 85 ILE A CA 1
ATOM 669 C C . ILE A 1 85 ? -0.869 -2.220 -24.432 1.00 89.00 85 ILE A C 1
ATOM 671 O O . ILE A 1 85 ? -1.016 -2.688 -25.570 1.00 89.00 85 ILE A O 1
ATOM 675 N N . PRO A 1 86 ? -0.767 -0.896 -24.203 1.00 85.12 86 PRO A N 1
ATOM 676 C CA . PRO A 1 86 ? -0.633 0.086 -25.269 1.00 85.12 86 PRO A CA 1
ATOM 677 C C . PRO A 1 86 ? 0.556 -0.228 -26.191 1.00 85.12 86 PRO A C 1
ATOM 679 O O . PRO A 1 86 ? 1.603 -0.656 -25.706 1.00 85.12 86 PRO A O 1
ATOM 682 N N . PRO A 1 87 ? 0.447 0.048 -27.503 1.00 80.69 87 PRO A N 1
ATOM 683 C CA . PRO A 1 87 ? 1.494 -0.268 -28.483 1.00 80.69 87 PRO A CA 1
ATOM 684 C C . PRO A 1 87 ? 2.800 0.509 -28.251 1.00 80.69 87 PRO A C 1
ATOM 686 O O . PRO A 1 87 ? 3.858 0.123 -28.741 1.00 80.69 87 PRO A O 1
ATOM 689 N N . GLU A 1 88 ? 2.730 1.617 -27.51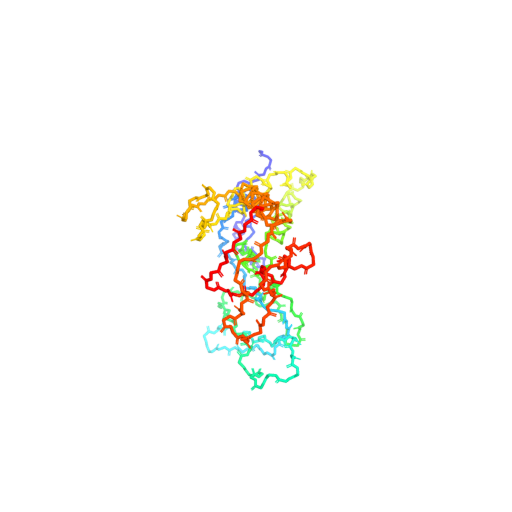3 1.00 81.62 88 GLU A N 1
ATOM 690 C CA . GLU A 1 88 ? 3.871 2.471 -27.173 1.00 81.62 88 GLU A CA 1
ATOM 691 C C . GLU A 1 88 ? 4.783 1.847 -26.109 1.00 81.62 88 GLU A C 1
ATOM 693 O O . GLU A 1 88 ? 5.960 2.203 -26.012 1.00 81.62 88 GLU A O 1
ATOM 698 N N . LEU A 1 89 ? 4.250 0.925 -25.301 1.00 82.69 89 LEU A N 1
ATOM 699 C CA . LEU A 1 89 ? 4.964 0.322 -24.186 1.00 82.69 89 LEU A CA 1
ATOM 700 C C . LEU A 1 89 ? 5.588 -1.007 -24.602 1.00 82.69 89 LEU A C 1
ATOM 702 O O . LEU A 1 89 ? 4.921 -1.928 -25.076 1.00 82.69 89 LEU A O 1
ATOM 706 N N . ARG A 1 90 ? 6.895 -1.130 -24.367 1.00 84.88 90 ARG A N 1
ATOM 707 C CA . ARG A 1 90 ? 7.612 -2.387 -24.574 1.00 84.88 90 ARG A CA 1
ATOM 708 C C . ARG A 1 90 ? 7.337 -3.335 -23.410 1.00 84.88 90 ARG A C 1
ATOM 710 O O . ARG A 1 90 ? 7.470 -2.955 -22.251 1.00 84.88 90 ARG A O 1
ATOM 717 N N . LEU A 1 91 ? 6.988 -4.571 -23.733 1.00 87.88 91 LEU A N 1
ATOM 718 C CA . LEU A 1 91 ? 6.745 -5.647 -22.776 1.00 87.88 91 LEU A CA 1
ATOM 719 C C . LEU A 1 91 ? 8.082 -6.234 -22.278 1.00 87.88 91 LEU A C 1
ATOM 721 O O . LEU A 1 91 ? 9.018 -6.359 -23.072 1.00 87.88 91 LEU A O 1
ATOM 725 N N . ILE A 1 92 ? 8.176 -6.537 -20.976 1.00 89.25 92 ILE A N 1
ATOM 726 C CA . ILE A 1 92 ? 9.400 -7.059 -20.326 1.00 89.25 92 ILE A CA 1
ATOM 727 C C . ILE A 1 92 ? 9.285 -8.504 -19.828 1.00 89.25 92 ILE A C 1
ATOM 729 O O . ILE A 1 92 ? 10.296 -9.082 -19.451 1.00 89.25 92 ILE A O 1
ATOM 733 N N . VAL A 1 93 ? 8.077 -9.067 -19.814 1.00 88.94 93 VAL A N 1
ATOM 734 C CA . VAL A 1 93 ? 7.797 -10.409 -19.286 1.00 88.94 93 VAL A CA 1
ATOM 735 C C . VAL A 1 93 ? 7.775 -11.474 -20.382 1.00 88.94 93 VAL A C 1
ATOM 737 O O . VAL A 1 93 ? 7.521 -11.181 -21.548 1.00 88.94 93 VAL A O 1
ATOM 740 N N . GLU A 1 94 ? 8.004 -12.730 -20.022 1.00 90.12 94 GLU A N 1
ATOM 741 C CA . GLU A 1 94 ? 7.953 -13.855 -20.963 1.00 90.12 94 GLU A CA 1
ATOM 742 C C . GLU A 1 94 ? 6.839 -14.846 -20.611 1.00 90.12 94 GLU A C 1
ATOM 744 O O . GLU A 1 94 ? 6.370 -14.918 -19.473 1.00 90.12 94 GLU A O 1
ATOM 749 N N . LYS A 1 95 ? 6.391 -15.624 -21.603 1.00 90.75 95 LYS A N 1
ATOM 750 C CA . LYS A 1 95 ? 5.404 -16.688 -21.387 1.00 90.75 95 LYS A CA 1
ATOM 751 C C . LYS A 1 95 ? 5.987 -17.745 -20.444 1.00 90.75 95 LYS A C 1
ATOM 753 O O . LYS A 1 95 ? 7.088 -18.231 -20.670 1.00 90.75 95 LYS A O 1
ATOM 758 N N . GLY A 1 96 ? 5.239 -18.108 -19.405 1.00 89.00 96 GLY A N 1
ATOM 759 C CA . GLY A 1 96 ? 5.667 -19.032 -18.352 1.00 89.00 96 GLY A CA 1
ATOM 760 C C . GLY A 1 96 ? 6.389 -18.372 -17.172 1.00 89.00 96 GLY A C 1
ATOM 761 O O . GLY A 1 96 ? 6.704 -19.061 -16.204 1.00 89.00 96 GLY A O 1
ATOM 762 N N . GLN A 1 97 ? 6.632 -17.057 -17.203 1.00 91.81 97 GLN A N 1
ATOM 763 C CA . GLN A 1 97 ? 7.244 -16.346 -16.080 1.00 91.81 97 GLN A CA 1
ATOM 764 C C . GLN A 1 97 ? 6.269 -16.236 -14.901 1.00 91.81 97 GLN A C 1
ATOM 766 O O . GLN A 1 97 ? 5.104 -15.869 -15.080 1.00 91.81 97 GLN A O 1
ATOM 771 N N . LYS A 1 98 ? 6.758 -16.516 -13.688 1.00 91.12 98 LYS A N 1
ATOM 772 C CA . LYS A 1 98 ? 6.035 -16.224 -12.445 1.00 91.12 98 LYS A CA 1
ATOM 773 C C . LYS A 1 98 ? 6.138 -14.739 -12.121 1.00 91.12 98 LYS A C 1
ATOM 775 O O . LYS A 1 98 ? 7.231 -14.182 -12.157 1.00 91.12 98 LYS A O 1
ATOM 780 N N . ILE A 1 99 ? 5.005 -14.128 -11.807 1.00 91.56 99 ILE A N 1
ATOM 781 C CA . ILE A 1 99 ? 4.857 -12.697 -11.558 1.00 91.56 99 ILE A CA 1
ATOM 782 C C . ILE A 1 99 ? 4.129 -12.497 -10.237 1.00 91.56 99 ILE A C 1
ATOM 784 O O . ILE A 1 99 ? 3.111 -13.140 -9.966 1.00 91.56 99 ILE A O 1
ATOM 788 N N . SER A 1 100 ? 4.633 -11.570 -9.431 1.00 91.44 100 SER A N 1
ATOM 789 C CA . SER A 1 10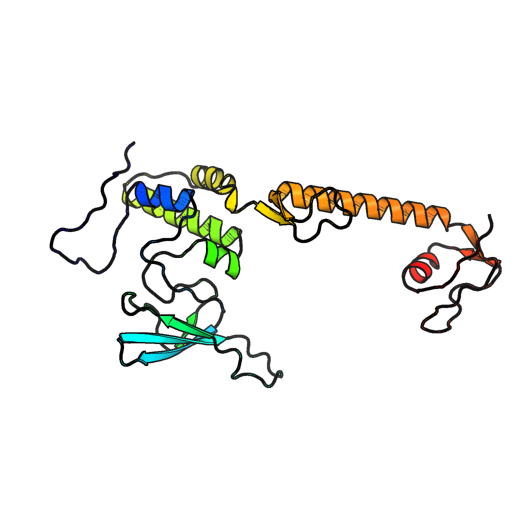0 ? 3.978 -11.160 -8.189 1.00 91.44 100 SER A CA 1
ATOM 790 C C . SER A 1 100 ? 3.043 -9.966 -8.406 1.00 91.44 100 SER A C 1
ATOM 792 O O . SER A 1 100 ? 3.229 -9.145 -9.305 1.00 91.44 100 SER A O 1
ATOM 794 N N . ALA A 1 101 ? 2.037 -9.824 -7.549 1.00 89.25 101 ALA A N 1
ATOM 795 C CA . ALA A 1 101 ? 1.182 -8.647 -7.515 1.00 89.25 101 ALA A CA 1
ATOM 796 C C . ALA A 1 101 ? 2.043 -7.398 -7.247 1.00 89.25 101 ALA A C 1
ATOM 798 O O . ALA A 1 101 ? 2.826 -7.374 -6.299 1.00 89.25 101 ALA A O 1
ATOM 799 N N . GLY A 1 102 ? 1.909 -6.375 -8.088 1.00 88.19 102 GLY A N 1
ATOM 800 C CA . GLY A 1 102 ? 2.696 -5.140 -8.106 1.00 88.19 102 GLY A CA 1
ATOM 801 C C . GLY A 1 102 ? 3.899 -5.154 -9.057 1.00 88.19 102 GLY A C 1
ATOM 802 O O . GLY A 1 102 ? 4.534 -4.118 -9.249 1.00 88.19 102 GLY A O 1
ATOM 803 N N . GLU A 1 103 ? 4.226 -6.288 -9.678 1.00 90.94 103 GLU A N 1
ATOM 804 C CA . GLU A 1 103 ? 5.358 -6.394 -10.600 1.00 90.94 103 GLU A CA 1
ATOM 805 C C . GLU A 1 103 ? 5.033 -5.821 -11.990 1.00 90.94 103 GLU A C 1
ATOM 807 O O . GLU A 1 103 ? 3.907 -5.916 -12.484 1.00 90.94 103 GLU A O 1
ATOM 812 N N . LYS A 1 104 ? 6.034 -5.201 -12.627 1.00 91.69 104 LYS A N 1
ATOM 813 C CA . LYS A 1 104 ? 5.902 -4.547 -13.936 1.00 91.69 104 LYS A CA 1
ATOM 814 C C . LYS A 1 104 ? 5.793 -5.568 -15.068 1.00 91.69 104 LYS A C 1
ATOM 816 O O . LYS A 1 104 ? 6.636 -6.445 -15.203 1.00 91.69 104 LYS A O 1
ATOM 821 N N . LEU A 1 105 ? 4.810 -5.375 -15.942 1.00 90.81 105 LEU A N 1
ATOM 822 C CA . LEU A 1 105 ? 4.642 -6.121 -17.194 1.00 90.81 105 LEU A CA 1
ATOM 823 C C . LEU A 1 105 ? 5.316 -5.416 -18.378 1.00 90.81 105 LEU A C 1
ATOM 825 O O . LEU A 1 105 ? 5.713 -6.053 -19.359 1.00 90.81 105 LEU A O 1
ATOM 829 N N . THR A 1 106 ? 5.457 -4.092 -18.294 1.00 89.69 106 THR A N 1
ATOM 830 C CA . THR A 1 106 ? 6.032 -3.245 -19.345 1.00 89.69 106 THR A CA 1
ATOM 831 C C . THR A 1 106 ? 7.133 -2.327 -18.817 1.00 89.69 106 THR A C 1
ATOM 833 O O . THR A 1 106 ? 7.224 -2.051 -17.621 1.00 89.69 106 THR A O 1
ATOM 836 N N . VAL A 1 107 ? 7.952 -1.798 -19.728 1.00 87.06 107 VAL A N 1
ATOM 837 C CA . VAL A 1 107 ? 8.903 -0.715 -19.441 1.00 87.06 107 VAL A CA 1
ATOM 838 C C . VAL A 1 107 ? 8.132 0.555 -19.072 1.00 87.06 107 VAL A C 1
ATOM 840 O O . VAL A 1 107 ? 7.109 0.863 -19.685 1.00 87.06 107 VAL A O 1
ATOM 843 N N . GLY A 1 108 ? 8.632 1.302 -18.088 1.00 85.94 108 GLY A N 1
ATOM 844 C CA . GLY A 1 108 ? 8.063 2.575 -17.654 1.00 85.94 108 GLY A CA 1
ATOM 845 C C . GLY A 1 108 ? 8.109 2.761 -16.140 1.00 85.94 108 GLY A C 1
ATOM 846 O O . GLY A 1 108 ? 8.684 1.953 -15.401 1.00 85.94 108 GLY A O 1
ATOM 847 N N . PHE A 1 109 ? 7.480 3.841 -15.689 1.00 87.88 109 PHE A N 1
ATOM 848 C CA . PHE A 1 109 ? 7.355 4.190 -14.278 1.00 87.88 109 PHE A CA 1
ATOM 849 C C . PHE A 1 109 ? 6.029 3.690 -13.719 1.00 87.88 109 PHE A C 1
ATOM 851 O O . PHE A 1 109 ? 5.015 3.724 -14.408 1.00 87.88 109 PHE A O 1
ATOM 858 N N . ILE A 1 110 ? 6.019 3.261 -12.464 1.00 89.25 110 ILE A N 1
ATOM 859 C CA . ILE A 1 110 ? 4.799 2.775 -11.823 1.00 89.25 110 ILE A CA 1
ATOM 860 C C . ILE A 1 110 ? 4.037 3.974 -11.251 1.00 89.25 110 ILE A C 1
ATOM 862 O O . ILE A 1 110 ? 4.654 4.920 -10.755 1.00 89.25 110 ILE A O 1
ATOM 866 N N . ASP A 1 111 ? 2.708 3.953 -11.333 1.00 90.25 111 ASP A N 1
ATOM 867 C CA . ASP A 1 111 ? 1.869 4.913 -10.617 1.00 90.25 111 ASP A CA 1
ATOM 868 C C . ASP A 1 111 ? 1.781 4.509 -9.129 1.00 90.25 111 ASP A C 1
ATOM 870 O O . ASP A 1 111 ? 1.289 3.416 -8.825 1.00 90.25 111 ASP A O 1
ATOM 874 N N . PRO A 1 112 ? 2.218 5.358 -8.174 1.00 89.38 112 PRO A N 1
ATOM 875 C CA . PRO A 1 112 ? 2.102 5.061 -6.746 1.00 89.38 112 PRO A CA 1
ATOM 876 C C . PRO A 1 112 ? 0.671 4.736 -6.294 1.00 89.38 112 PRO A C 1
ATOM 878 O O . PRO A 1 112 ? 0.483 3.964 -5.355 1.00 89.38 112 PRO A O 1
ATOM 881 N N . HIS A 1 113 ? -0.347 5.287 -6.967 1.00 87.44 113 HIS A N 1
ATOM 882 C CA . HIS A 1 113 ? -1.752 5.005 -6.653 1.00 87.44 113 HIS A CA 1
ATOM 883 C C . HIS A 1 113 ? -2.155 3.564 -6.981 1.00 87.44 113 HIS A C 1
ATOM 885 O O . HIS A 1 113 ? -3.026 3.007 -6.315 1.00 87.44 113 HIS A O 1
ATOM 891 N N . GLU A 1 114 ? -1.539 2.944 -7.987 1.00 89.00 114 GLU A N 1
ATOM 892 C CA . GLU A 1 114 ? -1.792 1.537 -8.314 1.00 89.00 114 GLU A CA 1
ATOM 893 C C . GLU A 1 114 ? -1.107 0.611 -7.311 1.00 89.00 114 GLU A C 1
ATOM 895 O O . GLU A 1 114 ? -1.733 -0.327 -6.820 1.00 89.00 114 GLU A O 1
ATOM 900 N N . ILE A 1 115 ? 0.127 0.934 -6.910 1.00 89.88 115 ILE A N 1
ATOM 901 C CA . ILE A 1 115 ? 0.830 0.210 -5.840 1.00 89.88 115 ILE A CA 1
ATOM 902 C C . ILE A 1 115 ? 0.023 0.270 -4.540 1.00 89.88 115 ILE A C 1
ATOM 904 O O . ILE A 1 115 ? -0.139 -0.753 -3.877 1.00 89.88 115 ILE A O 1
ATOM 908 N N . LEU A 1 116 ? -0.541 1.434 -4.198 1.00 86.94 116 LEU A N 1
ATOM 909 C CA . LEU A 1 116 ? -1.353 1.598 -2.991 1.00 86.94 116 LEU A CA 1
ATOM 910 C C . LEU A 1 116 ? -2.549 0.640 -2.970 1.00 86.94 116 LEU A C 1
ATOM 912 O O . LEU A 1 116 ? -2.846 0.056 -1.932 1.00 86.94 116 LEU A O 1
ATOM 916 N N . LYS A 1 117 ? -3.220 0.466 -4.113 1.00 86.25 117 LYS A N 1
ATOM 917 C CA . LYS A 1 117 ? -4.386 -0.418 -4.236 1.00 86.25 117 LYS A CA 1
ATOM 918 C C . LYS A 1 117 ? -4.024 -1.898 -4.139 1.00 86.25 117 LYS A C 1
ATOM 920 O O . LYS A 1 117 ? -4.835 -2.671 -3.646 1.00 86.25 117 LYS A O 1
ATOM 925 N N . ILE A 1 118 ? -2.845 -2.284 -4.629 1.00 87.62 118 ILE A N 1
ATOM 926 C CA . ILE A 1 118 ? -2.446 -3.693 -4.755 1.00 87.62 118 ILE A CA 1
ATOM 927 C C . ILE A 1 118 ? -1.661 -4.169 -3.528 1.00 87.62 118 ILE A C 1
ATOM 929 O O . ILE A 1 118 ? -1.952 -5.227 -2.982 1.00 87.62 118 ILE A O 1
ATOM 933 N N . GLN A 1 119 ? -0.655 -3.402 -3.101 1.00 87.31 119 GLN A N 1
ATOM 934 C CA . GLN A 1 119 ? 0.318 -3.796 -2.074 1.00 87.31 119 GLN A CA 1
ATOM 935 C C . GLN A 1 119 ? 0.230 -2.951 -0.788 1.00 87.31 119 GLN A C 1
ATOM 937 O O . GLN A 1 119 ? 0.824 -3.310 0.229 1.00 87.31 119 GLN A O 1
ATOM 942 N N . GLY A 1 120 ? -0.508 -1.836 -0.804 1.00 87.00 120 GLY A N 1
ATOM 943 C CA . GLY A 1 120 ? -0.707 -0.971 0.361 1.00 87.00 120 GLY A CA 1
ATOM 944 C C . GLY A 1 120 ? 0.383 0.086 0.571 1.00 87.00 120 GLY A C 1
ATOM 945 O O . GLY A 1 120 ? 1.297 0.263 -0.235 1.00 87.00 120 GLY A O 1
ATOM 946 N N . ILE A 1 121 ? 0.273 0.827 1.681 1.00 85.00 121 ILE A N 1
ATOM 947 C CA . ILE A 1 121 ? 1.064 2.045 1.929 1.00 85.00 121 ILE A CA 1
ATOM 948 C C . ILE A 1 121 ? 2.570 1.781 2.044 1.00 85.00 121 ILE A C 1
ATOM 950 O O . ILE A 1 121 ? 3.374 2.552 1.527 1.00 85.00 121 ILE A O 1
ATOM 954 N N . LYS A 1 122 ? 2.961 0.666 2.673 1.00 87.69 122 LYS A N 1
ATOM 955 C CA . LYS A 1 122 ? 4.370 0.322 2.895 1.00 87.69 122 LYS A CA 1
ATOM 956 C C . LYS A 1 122 ? 5.110 0.117 1.573 1.00 87.69 122 LYS A C 1
ATOM 958 O O . LYS A 1 122 ? 6.195 0.657 1.383 1.00 87.69 122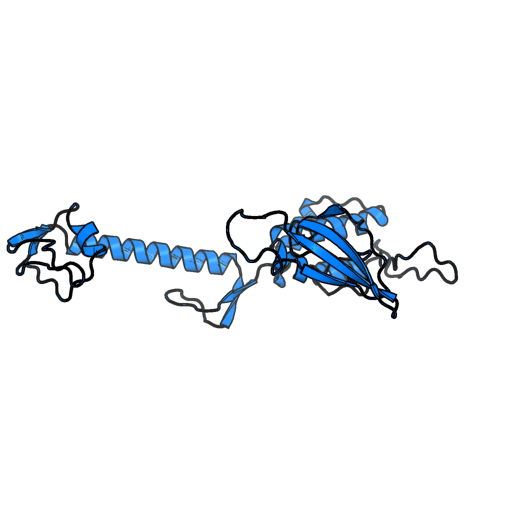 LYS A O 1
ATOM 963 N N . ALA A 1 123 ? 4.488 -0.588 0.630 1.00 89.62 123 ALA A N 1
ATOM 964 C CA . ALA A 1 123 ? 5.057 -0.802 -0.694 1.00 89.62 123 ALA A CA 1
ATOM 965 C C . ALA A 1 123 ? 5.212 0.509 -1.478 1.00 89.62 123 ALA A C 1
ATOM 967 O O . ALA A 1 123 ? 6.217 0.708 -2.158 1.00 89.62 123 ALA A O 1
ATOM 968 N N . VAL A 1 124 ? 4.261 1.440 -1.334 1.00 89.38 124 VAL A N 1
ATOM 969 C CA . VAL A 1 124 ? 4.375 2.781 -1.926 1.00 89.38 124 VAL A CA 1
ATOM 970 C C . VAL A 1 124 ? 5.562 3.542 -1.341 1.00 89.38 124 VAL A C 1
ATOM 972 O O . VAL A 1 124 ? 6.326 4.142 -2.092 1.00 89.38 124 VAL A O 1
ATOM 975 N N . GLN A 1 125 ? 5.743 3.512 -0.019 1.00 89.75 125 GLN A N 1
ATOM 976 C CA . GLN A 1 125 ? 6.862 4.185 0.645 1.00 89.75 125 GLN A CA 1
ATOM 977 C C . GLN A 1 125 ? 8.211 3.625 0.181 1.00 89.75 125 GLN A C 1
ATOM 979 O O . GLN A 1 125 ? 9.104 4.394 -0.172 1.00 89.75 125 GLN A O 1
ATOM 984 N N . GLU A 1 126 ? 8.340 2.299 0.108 1.00 90.94 126 GLU A N 1
ATOM 985 C CA . GLU A 1 126 ? 9.542 1.639 -0.407 1.00 90.94 126 GLU A CA 1
ATOM 986 C C . GLU A 1 126 ? 9.797 1.974 -1.882 1.00 90.94 126 GLU A C 1
ATOM 988 O O . GLU A 1 126 ? 10.943 2.207 -2.275 1.00 90.94 126 GLU A O 1
ATOM 993 N N . TYR A 1 127 ? 8.742 2.023 -2.702 1.00 91.25 127 TYR A N 1
ATOM 994 C CA . TYR A 1 127 ? 8.835 2.419 -4.105 1.00 91.25 127 TYR A CA 1
ATOM 995 C C . TYR A 1 127 ? 9.337 3.861 -4.249 1.00 91.25 127 TYR A C 1
ATOM 997 O O . TYR A 1 127 ? 10.313 4.105 -4.959 1.00 91.25 127 TYR A O 1
ATOM 1005 N N . LEU A 1 128 ? 8.719 4.806 -3.534 1.00 91.00 128 LEU A N 1
ATOM 1006 C CA . LEU A 1 128 ? 9.109 6.216 -3.554 1.00 91.00 128 LEU A CA 1
ATOM 1007 C C . LEU A 1 128 ? 10.548 6.409 -3.069 1.00 91.00 128 LEU A C 1
ATOM 1009 O O . LEU A 1 128 ? 11.305 7.140 -3.705 1.00 91.00 128 LEU A O 1
ATOM 1013 N N . LEU A 1 129 ? 10.950 5.722 -1.997 1.00 92.19 129 LEU A N 1
ATOM 1014 C CA . LEU A 1 129 ? 12.316 5.773 -1.483 1.00 92.19 129 LEU A CA 1
ATOM 1015 C C . LEU A 1 129 ? 13.319 5.318 -2.550 1.00 92.19 129 LEU A C 1
ATOM 1017 O O . LEU A 1 129 ? 14.266 6.045 -2.848 1.00 92.19 129 LEU A O 1
ATOM 1021 N N . LYS A 1 130 ? 13.087 4.151 -3.168 1.00 91.56 130 LYS A N 1
ATOM 1022 C CA . LYS A 1 130 ? 13.962 3.595 -4.213 1.00 91.56 130 LYS A CA 1
ATOM 1023 C C . LYS A 1 130 ? 14.072 4.522 -5.422 1.00 91.56 130 LYS A C 1
ATOM 1025 O O . LYS A 1 130 ? 15.179 4.760 -5.899 1.00 91.56 130 LYS A O 1
ATOM 1030 N N . GLU A 1 131 ? 12.955 5.062 -5.899 1.00 89.75 131 GLU A N 1
ATOM 1031 C CA . GLU A 1 131 ? 12.923 5.947 -7.069 1.00 89.75 131 GLU A CA 1
ATOM 1032 C C . GLU A 1 131 ? 13.605 7.292 -6.799 1.00 89.75 131 GLU A C 1
ATOM 1034 O O . GLU A 1 131 ? 14.437 7.729 -7.593 1.00 89.75 131 GLU A O 1
ATOM 1039 N N . ILE A 1 132 ? 13.315 7.939 -5.667 1.00 90.25 132 ILE A N 1
ATOM 1040 C CA . ILE A 1 132 ? 13.939 9.219 -5.303 1.00 90.25 132 ILE A CA 1
ATOM 1041 C C . ILE A 1 132 ? 15.449 9.026 -5.130 1.00 90.25 132 ILE A C 1
ATOM 1043 O O . ILE A 1 132 ? 16.245 9.793 -5.676 1.00 90.25 132 ILE A O 1
ATOM 1047 N N . GLN A 1 133 ? 15.851 7.964 -4.431 1.00 90.62 133 GLN A N 1
ATOM 1048 C CA . GLN A 1 133 ? 17.254 7.633 -4.214 1.00 90.62 133 GLN A CA 1
ATOM 1049 C C . GLN A 1 133 ? 17.976 7.329 -5.534 1.00 90.62 133 GLN A C 1
ATOM 1051 O O . GLN A 1 133 ? 19.107 7.773 -5.728 1.00 90.62 133 GLN A O 1
ATOM 1056 N N . ALA A 1 134 ? 17.328 6.630 -6.473 1.00 87.94 134 ALA A N 1
ATOM 1057 C CA . ALA A 1 134 ? 17.877 6.383 -7.805 1.00 87.94 134 ALA A CA 1
ATOM 1058 C C . ALA A 1 134 ? 18.144 7.692 -8.565 1.00 87.94 134 ALA A C 1
ATOM 1060 O O . ALA A 1 134 ? 19.203 7.831 -9.181 1.00 87.94 134 ALA A O 1
ATOM 1061 N N . VAL A 1 135 ? 17.247 8.680 -8.464 1.00 86.69 135 VAL A N 1
ATOM 1062 C CA . VAL A 1 135 ? 17.453 9.994 -9.088 1.00 86.69 135 VAL A CA 1
ATOM 1063 C C . VAL A 1 135 ? 18.657 10.712 -8.477 1.00 86.69 135 VAL A C 1
ATOM 1065 O O . VAL A 1 135 ? 19.551 11.119 -9.217 1.00 86.69 135 VAL A O 1
ATOM 1068 N N . TYR A 1 136 ? 18.750 10.815 -7.148 1.00 87.31 136 TYR A N 1
ATOM 1069 C CA . TYR A 1 136 ? 19.896 11.469 -6.500 1.00 87.31 136 TYR A CA 1
ATOM 1070 C C . TYR A 1 136 ? 21.224 10.763 -6.796 1.00 87.31 136 TYR A C 1
ATOM 1072 O O . TYR A 1 136 ? 22.206 11.426 -7.141 1.00 87.31 136 TYR A O 1
ATOM 1080 N N . ARG A 1 137 ? 21.237 9.424 -6.767 1.00 87.06 137 ARG A N 1
ATOM 1081 C CA . ARG A 1 137 ? 22.414 8.618 -7.121 1.00 87.06 137 ARG A CA 1
ATOM 1082 C C . ARG A 1 137 ? 22.838 8.822 -8.572 1.00 87.06 137 ARG A C 1
ATOM 1084 O O . ARG A 1 137 ? 24.032 8.944 -8.825 1.00 87.06 137 ARG A O 1
ATOM 1091 N N . SER A 1 138 ? 21.892 8.923 -9.511 1.00 83.81 138 SER A N 1
ATOM 1092 C CA . SER A 1 138 ? 22.198 9.200 -10.925 1.00 83.81 138 SER A CA 1
ATOM 1093 C C . SER A 1 138 ? 22.892 10.552 -11.134 1.00 83.81 138 SER A C 1
ATOM 1095 O O . SER A 1 138 ? 23.652 10.717 -12.082 1.00 83.81 138 SER A O 1
ATOM 1097 N N . GLN A 1 139 ? 22.662 11.503 -10.224 1.00 80.38 139 GLN A N 1
ATOM 1098 C CA . GLN A 1 139 ? 23.285 12.828 -10.220 1.00 80.38 139 GLN A CA 1
ATOM 1099 C C . GLN A 1 139 ? 24.544 12.883 -9.333 1.00 80.38 139 GLN A C 1
ATOM 1101 O O . GLN A 1 139 ? 25.070 13.963 -9.077 1.00 80.38 139 GLN A O 1
ATOM 1106 N N . GLY A 1 140 ? 25.024 11.734 -8.841 1.00 83.00 140 GLY A N 1
ATOM 1107 C CA . GLY A 1 140 ? 26.228 11.632 -8.014 1.00 83.00 140 GLY A CA 1
ATOM 1108 C C . GLY A 1 140 ? 26.061 12.122 -6.573 1.00 83.00 140 GLY A C 1
ATOM 1109 O O . GLY A 1 140 ? 27.055 12.273 -5.865 1.00 83.00 140 GLY A O 1
ATOM 1110 N N . VAL A 1 141 ? 24.830 12.366 -6.115 1.00 86.69 141 VAL A N 1
ATOM 1111 C CA . VAL A 1 141 ? 24.550 12.818 -4.748 1.00 86.69 141 VAL A CA 1
ATOM 1112 C C . VAL A 1 141 ? 24.140 11.620 -3.899 1.00 86.69 141 VAL A C 1
ATOM 1114 O O . VAL A 1 141 ? 23.125 10.977 -4.160 1.00 86.69 141 VAL A O 1
ATOM 1117 N N . ASN A 1 142 ? 24.915 11.330 -2.856 1.00 89.25 142 ASN A N 1
ATOM 1118 C CA . ASN A 1 142 ? 24.573 10.288 -1.894 1.00 89.25 142 ASN A CA 1
ATOM 1119 C C . ASN A 1 142 ? 23.827 10.901 -0.700 1.00 89.25 142 ASN A C 1
ATOM 1121 O O . ASN A 1 142 ? 24.401 11.685 0.055 1.00 89.25 142 ASN A O 1
ATOM 1125 N N . ILE A 1 143 ? 22.551 10.554 -0.538 1.00 89.25 143 ILE A N 1
ATOM 1126 C CA . ILE A 1 143 ? 21.706 10.993 0.578 1.00 89.25 143 ILE A CA 1
ATOM 1127 C C . ILE A 1 143 ? 21.389 9.773 1.436 1.00 89.25 143 ILE A C 1
ATOM 1129 O O . ILE A 1 143 ? 21.107 8.698 0.915 1.00 89.25 143 ILE A O 1
ATOM 1133 N N . ASN A 1 144 ? 21.442 9.928 2.758 1.00 93.19 144 ASN A N 1
ATOM 1134 C CA . ASN A 1 144 ? 21.034 8.861 3.665 1.00 93.19 144 ASN A CA 1
ATOM 1135 C C . ASN A 1 144 ? 19.507 8.680 3.621 1.00 93.19 144 ASN A C 1
ATOM 1137 O O . ASN A 1 144 ? 18.766 9.660 3.751 1.00 93.19 144 ASN A O 1
ATOM 1141 N N . ASP A 1 145 ? 19.065 7.429 3.502 1.00 93.06 145 ASP A N 1
ATOM 1142 C CA . ASP A 1 145 ? 17.660 7.035 3.376 1.00 93.06 145 ASP A CA 1
ATOM 1143 C C . ASP A 1 145 ? 16.776 7.636 4.486 1.00 93.06 145 ASP A C 1
ATOM 1145 O O . ASP A 1 145 ? 15.670 8.086 4.193 1.00 93.06 145 ASP A O 1
ATOM 1149 N N . LYS A 1 146 ? 17.299 7.814 5.714 1.00 93.00 146 LYS A N 1
ATOM 1150 C CA . LYS A 1 146 ? 16.563 8.413 6.850 1.00 93.00 146 LYS A CA 1
ATOM 1151 C C . LYS A 1 146 ? 15.932 9.774 6.535 1.00 93.00 146 LYS A C 1
ATOM 1153 O O . LYS A 1 146 ? 14.886 10.123 7.080 1.00 93.00 146 LYS A O 1
ATOM 1158 N N . HIS A 1 147 ? 16.586 10.578 5.693 1.00 90.75 147 HIS A N 1
ATOM 1159 C CA . HIS A 1 147 ? 16.093 11.906 5.331 1.00 90.75 147 HIS A CA 1
ATOM 1160 C C . HIS A 1 147 ? 14.927 11.803 4.355 1.00 90.75 147 HIS A C 1
ATOM 1162 O O . HIS A 1 147 ? 13.935 12.509 4.507 1.00 90.75 147 HIS A O 1
ATOM 1168 N N . ILE A 1 148 ? 15.036 10.902 3.380 1.00 90.62 148 ILE A N 1
ATOM 1169 C CA . ILE A 1 148 ? 13.989 10.671 2.389 1.00 90.62 148 ILE A CA 1
ATOM 1170 C C . ILE A 1 148 ? 12.785 10.011 3.068 1.00 90.62 148 ILE A C 1
ATOM 1172 O O . ILE A 1 148 ? 11.662 10.458 2.862 1.00 90.62 148 ILE A O 1
ATOM 1176 N N . GLU A 1 149 ? 13.002 9.038 3.952 1.00 89.81 149 GLU A N 1
ATOM 1177 C CA . GLU A 1 149 ? 11.949 8.404 4.752 1.00 89.81 149 GLU A CA 1
ATOM 1178 C C . GLU A 1 149 ? 11.195 9.409 5.626 1.00 89.81 149 GLU A C 1
ATOM 1180 O O . GLU A 1 149 ? 9.963 9.401 5.656 1.00 89.81 149 GLU A O 1
ATOM 1185 N N . ALA A 1 150 ? 11.911 10.313 6.303 1.00 88.25 150 ALA A N 1
ATOM 1186 C CA . ALA A 1 150 ? 11.285 11.348 7.120 1.00 88.25 150 ALA A CA 1
ATOM 1187 C C . ALA A 1 150 ? 10.365 12.261 6.293 1.00 88.25 150 ALA A C 1
ATOM 1189 O O . ALA A 1 150 ? 9.300 12.637 6.787 1.00 88.25 150 ALA A O 1
ATOM 1190 N N . ILE A 1 151 ? 10.747 12.573 5.048 1.00 88.06 151 ILE A N 1
ATOM 1191 C CA . ILE A 1 151 ? 9.928 13.365 4.121 1.00 88.06 151 ILE A CA 1
ATOM 1192 C C . ILE A 1 151 ? 8.756 12.533 3.591 1.00 88.06 151 ILE A C 1
ATOM 1194 O O . ILE A 1 151 ? 7.624 13.002 3.632 1.00 88.06 151 ILE A O 1
ATOM 1198 N N . ILE A 1 152 ? 8.988 11.292 3.145 1.00 87.06 152 ILE A N 1
ATOM 1199 C CA . ILE A 1 152 ? 7.936 10.400 2.627 1.00 87.06 152 ILE A CA 1
ATOM 1200 C C . ILE A 1 152 ? 6.850 10.167 3.681 1.00 87.06 152 ILE A C 1
ATOM 1202 O O . ILE A 1 152 ? 5.664 10.191 3.356 1.00 87.06 152 ILE A O 1
ATOM 1206 N N . ARG A 1 153 ? 7.229 10.025 4.956 1.00 81.88 153 ARG A N 1
ATOM 1207 C CA . ARG A 1 153 ? 6.289 9.916 6.081 1.00 81.88 153 ARG A CA 1
ATOM 1208 C C . ARG A 1 153 ? 5.364 11.132 6.209 1.00 81.88 153 ARG A C 1
ATOM 1210 O O . ARG A 1 153 ? 4.245 10.987 6.687 1.00 81.88 153 ARG A O 1
ATOM 1217 N N . GLN A 1 154 ? 5.818 12.316 5.798 1.00 76.75 154 GLN A N 1
ATOM 1218 C CA . GLN A 1 154 ? 5.040 13.557 5.837 1.00 76.75 154 GLN A CA 1
ATOM 1219 C C . GLN A 1 154 ? 4.197 13.795 4.577 1.00 76.75 154 GLN A C 1
ATOM 1221 O O . GLN A 1 154 ? 3.411 14.742 4.558 1.00 76.75 154 GLN A O 1
ATOM 1226 N N . ILE A 1 155 ? 4.320 12.972 3.528 1.00 75.50 155 ILE A N 1
ATOM 1227 C CA . ILE A 1 155 ? 3.505 13.113 2.314 1.00 75.50 155 ILE A CA 1
ATOM 1228 C C . ILE A 1 155 ? 2.045 12.773 2.664 1.00 75.50 155 ILE A C 1
ATOM 1230 O O . ILE A 1 155 ? 1.618 11.618 2.647 1.00 75.50 155 ILE A O 1
ATOM 1234 N N . ALA A 1 156 ? 1.280 13.819 2.990 1.00 56.59 156 ALA A N 1
ATOM 1235 C CA . ALA A 1 156 ? -0.033 13.749 3.632 1.00 56.59 156 ALA A CA 1
ATOM 1236 C C . ALA A 1 156 ? -1.064 12.907 2.867 1.00 56.59 156 ALA A C 1
ATOM 1238 O O . ALA A 1 156 ? -1.867 12.216 3.479 1.00 56.59 156 ALA A O 1
ATOM 1239 N N . ARG A 1 157 ? -1.012 12.889 1.529 1.00 61.59 157 ARG A N 1
ATOM 1240 C CA . ARG A 1 157 ? -2.008 12.188 0.698 1.00 61.59 157 ARG A CA 1
ATOM 1241 C C . ARG A 1 157 ? -2.021 10.671 0.884 1.00 61.59 157 ARG A C 1
ATOM 1243 O O . ARG A 1 157 ? -3.044 10.054 0.620 1.00 61.59 157 ARG A O 1
ATOM 1250 N N . LEU A 1 158 ? -0.903 10.077 1.302 1.00 62.56 158 LEU A N 1
ATOM 1251 C CA . LEU A 1 158 ? -0.811 8.633 1.534 1.00 62.56 158 LEU A CA 1
ATOM 1252 C C . LEU A 1 158 ? -1.224 8.246 2.956 1.00 62.56 158 LEU A C 1
ATOM 1254 O O . LEU A 1 158 ? -1.606 7.104 3.175 1.00 62.56 158 LEU A O 1
ATOM 1258 N N . ASN A 1 159 ? -1.164 9.183 3.905 1.00 66.81 159 ASN A N 1
ATOM 1259 C CA . ASN A 1 159 ? -1.463 8.945 5.318 1.00 66.81 159 ASN A CA 1
ATOM 1260 C C . ASN A 1 159 ? -2.875 9.406 5.720 1.00 66.81 159 ASN A C 1
ATOM 1262 O O . ASN A 1 159 ? -3.167 9.526 6.908 1.00 66.81 159 ASN A O 1
ATOM 1266 N N . MET A 1 160 ? -3.735 9.718 4.749 1.00 77.75 160 MET A N 1
ATOM 1267 C CA . MET A 1 160 ? -5.123 10.104 4.991 1.00 77.75 160 MET A CA 1
ATOM 1268 C C . MET A 1 160 ? -6.065 8.989 4.548 1.00 77.75 160 MET A C 1
ATOM 1270 O O . MET A 1 160 ? -5.885 8.383 3.492 1.00 77.75 160 MET A O 1
ATOM 1274 N N . VAL A 1 161 ? -7.090 8.743 5.353 1.00 83.38 161 VAL A N 1
ATOM 1275 C CA . VAL A 1 161 ? -8.144 7.763 5.106 1.00 83.38 161 VAL A CA 1
ATOM 1276 C C . VAL A 1 161 ? -9.485 8.467 4.994 1.00 83.38 161 VAL A C 1
ATOM 1278 O O . VAL A 1 161 ? -9.768 9.428 5.705 1.00 83.38 161 VAL A O 1
ATOM 1281 N N . TYR A 1 162 ? -10.309 7.984 4.070 1.00 87.94 162 TYR A N 1
ATOM 1282 C CA . TYR A 1 162 ? -11.675 8.459 3.904 1.00 87.94 162 TYR A CA 1
ATOM 1283 C C . TYR A 1 162 ? -12.603 7.698 4.847 1.00 87.94 162 TYR A C 1
ATOM 1285 O O . TYR A 1 162 ? -12.757 6.476 4.725 1.00 87.94 162 TYR A O 1
ATOM 1293 N N . VAL A 1 163 ? -13.238 8.415 5.769 1.00 90.94 163 VAL A N 1
ATOM 1294 C CA . VAL A 1 163 ? -14.180 7.828 6.721 1.00 90.94 163 VAL A CA 1
ATOM 1295 C C . VAL A 1 163 ? -15.489 7.540 5.997 1.00 90.94 163 VAL A C 1
ATOM 1297 O O . VAL A 1 163 ? -16.266 8.443 5.700 1.00 90.94 163 VAL A O 1
ATOM 1300 N N . ARG A 1 164 ? -15.761 6.263 5.709 1.00 90.62 164 ARG A N 1
ATOM 1301 C CA . ARG A 1 164 ? -17.039 5.863 5.093 1.00 90.62 164 ARG A CA 1
ATOM 1302 C C . ARG A 1 164 ? -18.220 5.991 6.053 1.00 90.62 164 ARG A C 1
ATOM 1304 O O . ARG A 1 164 ? -19.306 6.355 5.624 1.00 90.62 164 ARG A O 1
ATOM 1311 N N . SER A 1 165 ? -18.016 5.636 7.320 1.00 89.69 165 SER A N 1
ATOM 1312 C CA . SER A 1 165 ? -19.050 5.630 8.354 1.00 89.69 165 SER A CA 1
ATOM 1313 C C . SER A 1 165 ? -18.402 5.834 9.716 1.00 89.69 165 SER A C 1
ATOM 1315 O O . SER A 1 165 ? -17.548 5.040 10.100 1.00 89.69 165 SER A O 1
ATOM 1317 N N . ALA A 1 166 ? -18.845 6.856 10.441 1.00 87.94 166 ALA A N 1
ATOM 1318 C CA . ALA A 1 166 ? -18.331 7.212 11.762 1.00 87.94 166 ALA A CA 1
ATOM 1319 C C . ALA A 1 166 ? -18.784 6.261 12.881 1.00 87.94 166 ALA A C 1
ATOM 1321 O O . ALA A 1 166 ? -17.998 5.954 13.774 1.00 87.94 166 ALA A O 1
ATOM 1322 N N . ARG A 1 167 ? -20.023 5.752 12.800 1.00 88.25 167 ARG A N 1
ATOM 1323 C CA . ARG A 1 167 ? -20.647 4.940 13.863 1.00 88.25 167 ARG A CA 1
ATOM 1324 C C . ARG A 1 167 ? -20.509 5.640 15.226 1.00 88.25 167 ARG A C 1
ATOM 1326 O O . ARG A 1 167 ? -20.913 6.791 15.321 1.00 88.25 167 ARG A O 1
ATOM 1333 N N . ASP A 1 168 ? -19.925 4.967 16.213 1.00 86.50 168 ASP A N 1
ATOM 1334 C CA . ASP A 1 168 ? -19.767 5.451 17.589 1.00 86.50 168 ASP A CA 1
ATOM 1335 C C . ASP A 1 168 ? -18.510 6.317 17.787 1.00 86.50 168 ASP A C 1
ATOM 1337 O O . ASP A 1 168 ? -18.248 6.786 18.887 1.00 86.50 168 ASP A O 1
ATOM 1341 N N . SER A 1 169 ? -17.705 6.523 16.737 1.00 89.75 169 SER A N 1
ATOM 1342 C CA . SER A 1 169 ? -16.531 7.399 16.814 1.00 89.75 169 SER A CA 1
ATOM 1343 C C . SER A 1 169 ? -16.904 8.876 16.681 1.00 89.75 169 SER A C 1
ATOM 1345 O O . SER A 1 169 ? -17.891 9.233 16.044 1.00 89.75 169 SER A O 1
ATOM 1347 N N . GLU A 1 170 ? -16.044 9.751 17.204 1.00 87.69 170 GLU A N 1
ATOM 1348 C CA . GLU A 1 170 ? -16.181 11.215 17.106 1.00 87.69 170 GLU A CA 1
ATOM 1349 C C . GLU A 1 170 ? -15.927 11.773 15.689 1.00 87.69 170 GLU A C 1
ATOM 1351 O O . GLU A 1 170 ? -16.013 12.981 15.466 1.00 87.69 170 GLU A O 1
ATOM 1356 N N . LEU A 1 171 ? -15.573 10.917 14.727 1.00 91.50 171 LEU A N 1
ATOM 1357 C CA . LEU A 1 171 ? -15.225 11.318 13.366 1.00 91.50 171 LEU A CA 1
ATOM 1358 C C . LEU A 1 171 ? -16.472 11.673 12.549 1.00 91.50 171 LEU A C 1
ATOM 1360 O O . LEU A 1 171 ? -17.565 11.177 12.807 1.00 91.50 171 LEU A O 1
ATOM 1364 N N . LEU A 1 172 ? -16.318 12.478 11.497 1.00 91.56 172 LEU A N 1
ATOM 1365 C CA . LEU A 1 172 ? -17.415 12.746 10.569 1.00 91.56 172 LEU A CA 1
ATOM 1366 C C . LEU A 1 172 ? -17.402 11.764 9.396 1.00 91.56 172 LEU A C 1
ATOM 1368 O O . LEU A 1 172 ? -16.374 11.481 8.779 1.00 91.56 172 LEU A O 1
ATOM 1372 N N . SER A 1 173 ? -18.586 11.260 9.046 1.00 91.62 173 SER A N 1
ATOM 1373 C CA . SER A 1 173 ? -18.744 10.449 7.837 1.00 91.62 173 SER A CA 1
ATOM 1374 C C . SER A 1 173 ? -18.515 11.329 6.607 1.00 91.62 173 SER A C 1
ATOM 1376 O O . SER A 1 173 ? -19.146 12.371 6.455 1.00 91.62 173 SER A O 1
ATOM 1378 N N . GLY A 1 174 ? -17.621 10.903 5.720 1.00 89.69 174 GLY A N 1
ATOM 1379 C CA . GLY A 1 174 ? -17.232 11.644 4.523 1.00 89.69 174 GLY A CA 1
ATOM 1380 C C . GLY A 1 174 ? -16.004 12.545 4.682 1.00 89.69 174 GLY A C 1
ATOM 1381 O O . GLY A 1 174 ? -15.603 13.179 3.707 1.00 89.69 174 GLY A O 1
ATOM 1382 N N . GLU A 1 175 ? -15.389 12.592 5.862 1.00 89.75 175 GLU A N 1
ATOM 1383 C CA . GLU A 1 175 ? -14.163 13.352 6.104 1.00 89.75 175 GLU A CA 1
ATOM 1384 C C . GLU A 1 175 ? -12.902 12.562 5.703 1.00 89.75 175 GLU A C 1
ATOM 1386 O O . GLU A 1 175 ? -12.871 11.327 5.726 1.00 89.75 175 GLU A O 1
ATOM 1391 N 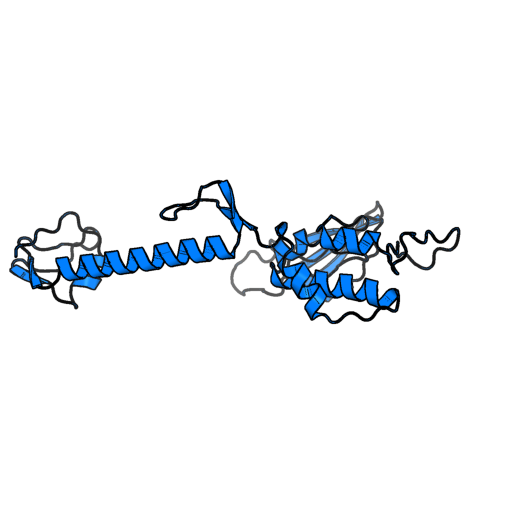N . LEU A 1 176 ? -11.846 13.289 5.322 1.00 88.06 176 LEU A N 1
ATOM 1392 C CA . LEU A 1 176 ? -10.495 12.751 5.171 1.00 88.06 176 LEU A CA 1
ATOM 1393 C C . LEU A 1 176 ? -9.694 13.051 6.438 1.00 88.06 176 LEU A C 1
ATOM 1395 O O . LEU A 1 176 ? -9.357 14.204 6.695 1.00 88.06 176 LEU A O 1
ATOM 1399 N N . VAL A 1 177 ? -9.341 12.009 7.183 1.00 88.75 177 VAL A N 1
ATOM 1400 C CA . VAL A 1 177 ? -8.603 12.117 8.452 1.00 88.75 177 VAL A CA 1
ATOM 1401 C C . VAL A 1 177 ? -7.267 11.393 8.355 1.00 88.75 177 VAL A C 1
ATOM 1403 O O . VAL A 1 177 ? -7.109 10.485 7.539 1.00 88.75 177 VAL A O 1
ATOM 1406 N N . TYR A 1 178 ? -6.284 11.773 9.170 1.00 86.19 178 TYR A N 1
ATOM 1407 C CA . TYR A 1 178 ? -5.018 11.040 9.222 1.00 86.19 178 TYR A CA 1
ATOM 1408 C C . TYR A 1 178 ? -5.212 9.642 9.819 1.00 86.19 178 TYR A C 1
ATOM 1410 O O . TYR A 1 178 ? -6.005 9.468 10.743 1.00 86.19 178 TYR A O 1
ATOM 1418 N N . VAL A 1 179 ? -4.440 8.655 9.348 1.00 84.56 179 VAL A N 1
ATOM 1419 C CA . VAL A 1 179 ? -4.467 7.277 9.879 1.00 84.56 179 VAL A CA 1
ATOM 1420 C C . VAL A 1 179 ? -4.237 7.268 11.390 1.00 84.56 179 VAL A C 1
ATOM 1422 O O . VAL A 1 179 ? -4.949 6.577 12.105 1.00 84.56 179 VAL A O 1
ATOM 1425 N N . SER A 1 180 ? -3.312 8.090 11.895 1.00 86.12 180 SER A N 1
ATOM 1426 C CA . SER A 1 180 ? -3.032 8.178 13.332 1.00 86.12 180 SER A CA 1
ATOM 1427 C C . SER A 1 180 ? -4.226 8.654 14.152 1.00 86.12 180 SER A C 1
ATOM 1429 O O . SER A 1 180 ? -4.426 8.195 15.271 1.00 86.12 180 SER A O 1
ATOM 1431 N N . ASP A 1 181 ? -5.003 9.596 13.621 1.00 88.38 181 ASP A N 1
ATOM 1432 C CA . ASP A 1 181 ? -6.158 10.145 14.331 1.00 88.38 181 ASP A CA 1
ATOM 1433 C C . ASP A 1 181 ? -7.353 9.195 14.218 1.00 88.38 181 ASP A C 1
ATOM 1435 O O . ASP A 1 181 ? -8.068 8.993 15.195 1.00 88.38 181 ASP A O 1
ATOM 1439 N N . PHE A 1 182 ? -7.492 8.513 13.076 1.00 89.94 182 PHE A N 1
ATOM 1440 C CA . PHE A 1 182 ? -8.436 7.412 12.898 1.00 89.94 182 PHE A CA 1
ATOM 1441 C C . PHE A 1 182 ? -8.172 6.256 13.876 1.00 89.94 182 PHE A C 1
ATOM 1443 O O . PHE A 1 182 ? -9.094 5.769 14.528 1.00 89.94 182 PHE A O 1
ATOM 1450 N N . GLU A 1 183 ? -6.914 5.832 14.021 1.00 89.88 183 GLU A N 1
ATOM 1451 C CA . GLU A 1 183 ? -6.511 4.788 14.970 1.00 89.88 183 GLU A CA 1
ATOM 1452 C C . GLU A 1 183 ? -6.783 5.202 16.418 1.00 89.88 183 GLU A C 1
ATOM 1454 O O . GLU A 1 183 ? -7.350 4.416 17.174 1.00 89.88 183 GLU A O 1
ATOM 1459 N N . LYS A 1 184 ? -6.455 6.443 16.799 1.00 92.81 184 LYS A N 1
ATOM 1460 C CA . LYS A 1 184 ? -6.770 6.972 18.136 1.00 92.81 184 LYS A CA 1
ATOM 1461 C C . LYS A 1 184 ? -8.270 6.991 18.414 1.00 92.81 184 LYS A C 1
ATOM 1463 O O . LYS A 1 184 ? -8.676 6.571 19.493 1.00 92.81 184 LYS A O 1
ATOM 1468 N N . ALA A 1 185 ? -9.083 7.454 17.462 1.00 91.31 185 ALA A N 1
ATOM 1469 C CA . ALA A 1 185 ? -10.533 7.499 17.628 1.00 91.31 185 ALA A CA 1
ATOM 1470 C C . ALA A 1 185 ? -11.111 6.088 17.817 1.00 91.31 185 ALA A C 1
ATOM 1472 O O . ALA A 1 185 ? -11.923 5.867 18.710 1.00 91.31 185 ALA A O 1
ATOM 1473 N N . ASN A 1 186 ? -10.631 5.110 17.042 1.00 91.44 186 ASN A N 1
ATOM 1474 C CA . ASN A 1 186 ? -11.047 3.716 17.195 1.00 91.44 186 ASN A CA 1
ATOM 1475 C C . ASN A 1 186 ? -10.610 3.115 18.536 1.00 91.44 186 ASN A C 1
ATOM 1477 O O . ASN A 1 186 ? -11.387 2.393 19.155 1.00 91.44 186 ASN A O 1
ATOM 1481 N N . LEU A 1 187 ? -9.387 3.401 18.994 1.00 93.25 187 LEU A N 1
ATOM 1482 C CA . LEU A 1 187 ? -8.908 2.935 20.298 1.00 93.25 187 LEU A CA 1
ATOM 1483 C C . LEU A 1 187 ? -9.768 3.487 21.438 1.00 93.25 187 LEU A C 1
ATOM 1485 O O . LEU A 1 187 ? -10.168 2.716 22.306 1.00 93.25 187 LEU A O 1
ATOM 1489 N N . LYS A 1 188 ? -10.125 4.774 21.382 1.00 93.06 188 LYS A N 1
ATOM 1490 C CA . LYS A 1 188 ? -11.011 5.413 22.361 1.00 93.06 188 LYS A CA 1
ATOM 1491 C C . LYS A 1 188 ? -12.381 4.730 22.426 1.00 93.06 188 LYS A C 1
ATOM 1493 O O . LYS A 1 188 ? -12.824 4.360 23.505 1.00 93.06 188 LYS A O 1
ATOM 1498 N N . VAL A 1 189 ? -13.000 4.459 21.274 1.00 92.12 189 VAL A N 1
ATOM 1499 C CA . VAL A 1 189 ? -14.281 3.729 21.204 1.00 92.12 189 VAL A CA 1
ATOM 1500 C C . VAL A 1 189 ? -14.160 2.317 21.789 1.00 92.12 189 VAL A C 1
ATOM 1502 O O . VAL A 1 189 ? -15.071 1.829 22.454 1.00 92.12 189 VAL A O 1
ATOM 1505 N N . VAL A 1 190 ? -13.040 1.625 21.561 1.00 91.19 190 VAL A N 1
ATOM 1506 C CA . VAL A 1 190 ? -12.802 0.293 22.142 1.00 91.19 190 VAL A CA 1
ATOM 1507 C C . VAL A 1 190 ? -12.664 0.360 23.664 1.00 91.19 190 VAL A C 1
ATOM 1509 O O . VAL A 1 190 ? -13.158 -0.534 24.347 1.00 91.19 190 VAL A O 1
ATOM 1512 N N . GLU A 1 191 ? -12.000 1.382 24.199 1.00 92.94 191 GLU A N 1
ATOM 1513 C CA . GLU A 1 191 ? -11.878 1.603 25.644 1.00 92.94 191 GLU A CA 1
ATOM 1514 C C . GLU A 1 191 ? -13.234 1.926 26.279 1.00 92.94 191 GLU A C 1
ATOM 1516 O O . GLU A 1 191 ? -13.631 1.247 27.224 1.00 92.94 191 GLU A O 1
ATOM 1521 N N . GLU A 1 192 ? -13.998 2.854 25.703 1.00 91.19 192 GLU A N 1
ATOM 1522 C CA . GLU A 1 192 ? -15.346 3.204 26.171 1.00 91.19 192 GLU A CA 1
ATOM 1523 C C . GLU A 1 192 ? -16.286 1.990 26.159 1.00 91.19 192 GLU A C 1
ATOM 1525 O O . GLU A 1 192 ? -16.998 1.735 27.131 1.00 91.19 192 GLU A O 1
ATOM 1530 N N . ASN A 1 193 ? -16.238 1.171 25.105 1.00 89.50 193 ASN A N 1
ATOM 1531 C CA . ASN A 1 193 ? -17.019 -0.063 25.038 1.00 89.50 193 ASN A CA 1
ATOM 1532 C C . ASN A 1 193 ? -16.627 -1.066 26.131 1.00 89.50 193 ASN A C 1
ATOM 1534 O O . ASN A 1 193 ? -17.501 -1.735 26.681 1.00 89.50 193 ASN A O 1
ATOM 1538 N N . LYS A 1 194 ? -15.337 -1.177 26.476 1.00 89.00 194 LYS A N 1
ATOM 1539 C CA . LYS A 1 194 ? -14.895 -2.038 27.586 1.00 89.00 194 LYS A CA 1
ATOM 1540 C C . LYS A 1 194 ? -15.419 -1.534 28.926 1.00 89.00 194 LYS A C 1
ATOM 1542 O O . LYS A 1 194 ? -15.937 -2.340 29.691 1.00 89.00 194 LYS A O 1
ATOM 1547 N N . GLU A 1 195 ? -15.350 -0.228 29.178 1.00 89.88 195 GLU A N 1
ATOM 1548 C CA . GLU A 1 195 ? -15.894 0.365 30.406 1.00 89.88 195 GLU A CA 1
ATOM 1549 C C . GLU A 1 195 ? -17.408 0.151 30.528 1.00 89.88 195 GLU A C 1
ATOM 1551 O O . GLU A 1 195 ? -17.910 -0.144 31.611 1.00 89.88 195 GLU A O 1
ATOM 1556 N N . ILE A 1 196 ? -18.153 0.282 29.425 1.00 87.25 196 ILE A N 1
ATOM 1557 C CA . ILE A 1 196 ? -19.599 0.020 29.399 1.00 87.25 196 ILE A CA 1
ATOM 1558 C C . ILE A 1 196 ? -19.882 -1.451 29.715 1.00 87.25 196 ILE A C 1
ATOM 1560 O O . ILE A 1 196 ? -20.775 -1.742 30.508 1.00 87.25 196 ILE A O 1
ATOM 1564 N N . VAL A 1 197 ? -19.116 -2.380 29.136 1.00 85.31 197 VAL A N 1
ATOM 1565 C CA . VAL A 1 197 ? -19.253 -3.814 29.429 1.00 85.31 197 VAL A CA 1
ATOM 1566 C C . VAL A 1 197 ? -18.970 -4.097 30.903 1.00 85.31 197 VAL A C 1
ATOM 1568 O O . VAL A 1 197 ? -19.754 -4.797 31.532 1.00 85.31 197 VAL A O 1
ATOM 1571 N N . GLU A 1 198 ? -17.907 -3.541 31.482 1.00 85.94 198 GLU A N 1
ATOM 1572 C CA . GLU A 1 198 ? -17.600 -3.723 32.908 1.00 85.94 198 GLU A CA 1
ATOM 1573 C C . GLU A 1 198 ? -18.708 -3.169 33.810 1.00 85.94 198 GLU A C 1
ATOM 1575 O O . GLU A 1 198 ? -19.199 -3.894 34.674 1.00 85.94 198 GLU A O 1
ATOM 1580 N N . LYS A 1 199 ? -19.204 -1.953 33.545 1.00 85.81 199 LYS A N 1
ATOM 1581 C CA . LYS A 1 199 ? -20.346 -1.376 34.278 1.00 85.81 199 LYS A CA 1
ATOM 1582 C C . LYS A 1 199 ? -21.604 -2.235 34.161 1.00 85.81 199 LYS A C 1
ATOM 1584 O O . LYS A 1 199 ? -22.301 -2.444 35.149 1.00 85.81 199 LYS A O 1
ATOM 1589 N N . ASN A 1 200 ? -21.895 -2.759 32.971 1.00 82.88 200 ASN A N 1
ATOM 1590 C CA . ASN A 1 200 ? -23.032 -3.654 32.771 1.00 82.88 200 ASN A CA 1
ATOM 1591 C C . ASN A 1 200 ? -22.872 -4.954 33.572 1.00 82.88 200 ASN A C 1
ATOM 1593 O O . ASN A 1 200 ? -23.850 -5.443 34.131 1.00 82.88 200 ASN A O 1
ATOM 1597 N N . LYS A 1 201 ? -21.654 -5.496 33.678 1.00 81.75 201 LYS A N 1
ATOM 1598 C CA . LYS A 1 201 ? -21.379 -6.680 34.506 1.00 81.75 201 LYS A CA 1
ATOM 1599 C C . LYS A 1 201 ? -21.579 -6.398 35.986 1.00 81.75 201 LYS A C 1
ATOM 1601 O O . LYS A 1 201 ? -22.263 -7.177 36.641 1.00 81.75 201 LYS A O 1
ATOM 1606 N N . GLU A 1 202 ? -21.060 -5.280 36.486 1.00 83.19 202 GLU A N 1
ATOM 1607 C CA . GLU A 1 202 ? -21.253 -4.859 37.880 1.00 83.19 202 GLU A CA 1
ATOM 1608 C C . GLU A 1 202 ? -22.736 -4.685 38.232 1.00 83.19 202 GLU A C 1
ATOM 1610 O O . GLU A 1 202 ? -23.166 -5.096 39.306 1.00 83.19 202 GLU A O 1
ATOM 1615 N N . LEU A 1 203 ? -23.542 -4.126 37.320 1.00 80.50 203 LEU A N 1
ATOM 1616 C CA . LEU A 1 203 ? -24.987 -3.965 37.523 1.00 80.50 203 LEU A CA 1
ATOM 1617 C C . LEU A 1 203 ? -25.739 -5.300 37.612 1.00 80.50 203 LEU A C 1
ATOM 1619 O O . LEU A 1 203 ? -26.784 -5.370 38.262 1.00 80.50 203 LEU A O 1
ATOM 1623 N N . LEU A 1 204 ? -25.238 -6.336 36.939 1.00 78.31 204 LEU A N 1
ATOM 1624 C CA . LEU A 1 204 ? -25.851 -7.661 36.900 1.00 78.31 204 LEU A CA 1
ATOM 1625 C C . LEU A 1 204 ? -25.358 -8.571 38.028 1.00 78.31 204 LEU A C 1
ATOM 1627 O O . LEU A 1 204 ? -26.086 -9.468 38.450 1.00 78.31 204 LEU A O 1
ATOM 1631 N N . GLU A 1 205 ? -24.136 -8.373 38.515 1.00 75.25 205 GLU A N 1
ATOM 1632 C CA . GLU A 1 205 ? -23.525 -9.249 39.508 1.00 75.25 205 GLU A CA 1
ATOM 1633 C C . GLU A 1 205 ? -24.297 -9.218 40.839 1.00 75.25 205 GLU A C 1
ATOM 1635 O O . GLU A 1 205 ? -24.677 -8.168 41.351 1.00 75.25 205 GLU A O 1
ATOM 1640 N N . ASN A 1 206 ? -24.539 -10.400 41.414 1.00 71.56 206 ASN A N 1
ATOM 1641 C CA . ASN A 1 206 ? -25.264 -10.602 42.677 1.00 71.56 206 ASN A CA 1
ATOM 1642 C C . ASN A 1 206 ? -26.749 -10.194 42.685 1.00 71.56 206 ASN A C 1
ATOM 1644 O O . ASN A 1 206 ? -27.380 -10.284 43.738 1.00 71.56 206 ASN A O 1
ATOM 1648 N N . ARG A 1 207 ? -27.334 -9.816 41.543 1.00 77.56 207 ARG A N 1
ATOM 1649 C CA . ARG A 1 207 ? -28.781 -9.585 41.425 1.00 77.56 207 ARG A CA 1
ATOM 1650 C C . ARG A 1 207 ? -29.550 -10.895 41.251 1.00 77.56 207 ARG A C 1
ATOM 1652 O O . ARG A 1 207 ? -29.029 -11.865 40.692 1.00 77.56 207 ARG A O 1
ATOM 1659 N N . ARG A 1 208 ? -30.800 -10.919 41.725 1.00 73.81 208 ARG A N 1
ATOM 1660 C CA . ARG A 1 208 ? -31.720 -12.066 41.615 1.00 73.81 208 ARG A CA 1
ATOM 1661 C C . ARG A 1 208 ? -32.696 -11.895 40.466 1.00 73.81 208 ARG A C 1
ATOM 1663 O O . ARG A 1 208 ? -33.286 -10.829 40.322 1.00 73.81 208 ARG A O 1
ATOM 1670 N N . THR A 1 209 ? -32.919 -12.946 39.686 1.00 73.06 209 THR A N 1
ATOM 1671 C CA . THR A 1 209 ? -33.933 -12.964 38.621 1.00 73.06 209 THR A CA 1
ATOM 1672 C C . THR A 1 209 ? -35.347 -13.126 39.195 1.00 73.06 209 THR A C 1
ATOM 1674 O O . THR A 1 209 ? -35.587 -13.983 40.041 1.00 73.06 209 THR A O 1
ATOM 1677 N N . ILE A 1 210 ? -36.307 -12.314 38.735 1.00 70.38 210 ILE A N 1
ATOM 1678 C CA . ILE A 1 210 ? -37.745 -12.440 39.087 1.00 70.38 210 ILE A CA 1
ATOM 1679 C C . ILE A 1 210 ? -38.465 -13.394 38.139 1.00 70.38 210 ILE A C 1
ATOM 1681 O O . ILE A 1 210 ? -39.487 -13.969 38.479 1.00 70.38 210 ILE A O 1
ATOM 1685 N N . SER A 1 211 ? -37.973 -13.504 36.912 1.00 69.12 211 SER A N 1
ATOM 1686 C CA . SER A 1 211 ? -38.578 -14.312 35.863 1.00 69.12 211 SER A CA 1
ATOM 1687 C C . SER A 1 211 ? -37.517 -15.200 35.227 1.00 69.12 211 SER A C 1
ATOM 1689 O O . SER A 1 211 ? -36.370 -14.754 35.106 1.00 69.12 211 SER A O 1
ATOM 1691 N N . PRO A 1 212 ? -37.882 -16.417 34.792 1.00 70.75 212 PRO A N 1
ATOM 1692 C CA . PRO A 1 212 ? -36.957 -17.282 34.080 1.00 70.75 212 PRO A CA 1
ATOM 1693 C C . PRO A 1 212 ? -36.540 -16.604 32.777 1.00 70.75 212 PRO A C 1
ATOM 1695 O O . PRO A 1 212 ? -37.379 -16.076 32.041 1.00 70.75 212 PRO A O 1
ATOM 1698 N N . LEU A 1 213 ? -35.239 -16.600 32.503 1.00 68.38 213 LEU A N 1
ATOM 1699 C CA . LEU A 1 213 ? -34.704 -16.002 31.289 1.00 68.38 213 LEU A CA 1
ATOM 1700 C C . LEU A 1 213 ? -34.627 -17.077 30.208 1.00 68.38 213 LEU A C 1
ATOM 1702 O O . LEU A 1 213 ? -33.866 -18.036 30.335 1.00 68.38 213 LEU A O 1
ATOM 1706 N N . VAL A 1 214 ? -35.446 -16.929 29.170 1.00 73.00 214 VAL A N 1
ATOM 1707 C CA . VAL A 1 214 ? -35.579 -17.889 28.067 1.00 73.00 214 VAL A CA 1
ATOM 1708 C C . VAL A 1 214 ? -34.952 -17.287 26.814 1.00 73.00 214 VAL A C 1
ATOM 1710 O O . VAL A 1 214 ? -35.173 -16.114 26.523 1.00 73.00 214 VAL A O 1
ATOM 1713 N N . SER A 1 215 ? -34.165 -18.069 26.073 1.00 68.12 215 SER A N 1
ATOM 1714 C CA . SER A 1 215 ? -33.651 -17.612 24.777 1.00 68.12 215 SER A CA 1
ATOM 1715 C C . SER A 1 215 ? -34.753 -17.602 23.720 1.00 68.12 215 SER A C 1
ATOM 1717 O O . SER A 1 215 ? -35.395 -18.630 23.490 1.00 68.12 215 SER A O 1
ATOM 1719 N N . ASP A 1 216 ? -34.881 -16.499 22.982 1.00 68.19 216 ASP A N 1
ATOM 1720 C CA . ASP A 1 216 ? -35.867 -16.371 21.900 1.00 68.19 216 ASP A CA 1
ATOM 1721 C C . ASP A 1 216 ? -35.599 -17.334 20.725 1.00 68.19 216 ASP A C 1
ATOM 1723 O O . ASP A 1 216 ? -36.512 -17.679 19.974 1.00 68.19 216 ASP A O 1
ATOM 1727 N N . LYS A 1 217 ? -34.348 -17.794 20.555 1.00 66.75 217 LYS A N 1
ATOM 1728 C CA . LYS A 1 217 ? -33.935 -18.652 19.426 1.00 66.75 217 LYS A CA 1
ATOM 1729 C C . LYS A 1 217 ? -33.980 -20.146 19.731 1.00 66.75 217 LYS A C 1
ATOM 1731 O O . LYS A 1 217 ? -34.305 -20.925 18.838 1.00 66.75 217 LYS A O 1
ATOM 1736 N N . THR A 1 218 ? -33.621 -20.557 20.946 1.00 64.31 218 THR A N 1
ATOM 1737 C CA . THR A 1 218 ? -33.530 -21.982 21.317 1.00 64.31 218 THR A CA 1
ATOM 1738 C C . THR A 1 218 ? -34.650 -22.433 22.250 1.00 64.31 218 THR A C 1
ATOM 1740 O O . THR A 1 218 ? -34.869 -23.634 22.384 1.00 64.31 218 THR A O 1
ATOM 1743 N N . GLY A 1 219 ? -35.378 -21.502 22.880 1.00 65.62 219 GLY A N 1
ATOM 1744 C CA . GLY A 1 219 ? -36.375 -21.819 23.906 1.00 65.62 219 GLY A CA 1
ATOM 1745 C C . GLY A 1 219 ? -35.767 -22.403 25.187 1.00 65.62 219 GLY A C 1
ATOM 1746 O O . GLY A 1 219 ? -36.501 -22.876 26.052 1.00 65.62 219 GLY A O 1
ATOM 1747 N N . GLU A 1 220 ? -34.438 -22.400 25.314 1.00 69.06 220 GLU A N 1
ATOM 1748 C CA . GLU A 1 220 ? -33.737 -22.915 26.486 1.00 69.06 220 GLU A CA 1
ATOM 1749 C C . GLU A 1 220 ? -33.776 -21.897 27.630 1.00 69.06 220 GLU A C 1
ATOM 1751 O O . GLU A 1 220 ? -33.595 -20.692 27.421 1.00 69.06 220 GLU A O 1
ATOM 1756 N N . VAL A 1 221 ? -33.996 -22.398 28.848 1.00 70.31 221 VAL A N 1
ATOM 1757 C CA . VAL A 1 221 ? -33.938 -21.605 30.080 1.00 70.31 221 VAL A CA 1
ATOM 1758 C C . VAL A 1 221 ? -32.469 -21.396 30.443 1.00 70.31 221 VAL A C 1
ATOM 1760 O O . VAL A 1 221 ? -31.744 -22.347 30.732 1.00 70.31 221 VAL A O 1
ATOM 1763 N N . ILE A 1 222 ? -32.019 -20.146 30.391 1.00 68.88 222 ILE A N 1
ATOM 1764 C CA . ILE A 1 222 ? -30.631 -19.749 30.656 1.00 68.88 222 ILE A CA 1
ATOM 1765 C C . ILE A 1 222 ? -30.410 -19.563 32.159 1.00 68.88 222 ILE A C 1
ATOM 1767 O O . ILE A 1 222 ? -29.344 -19.916 32.669 1.00 68.88 222 ILE A O 1
ATOM 1771 N N . VAL A 1 223 ? -31.411 -19.001 32.842 1.00 68.62 223 VAL A N 1
ATOM 1772 C CA . VAL A 1 223 ? -31.421 -18.728 34.285 1.00 68.62 223 VAL A CA 1
ATOM 1773 C C . VAL A 1 223 ? -32.817 -19.022 34.821 1.00 68.62 223 VAL A C 1
ATOM 1775 O O . VAL A 1 223 ? -33.799 -18.552 34.236 1.00 68.62 223 VAL A O 1
ATOM 1778 N N . GLU A 1 224 ? -32.915 -19.789 35.907 1.00 70.62 224 GLU A N 1
ATOM 1779 C CA . GLU A 1 224 ? -34.200 -20.061 36.558 1.00 70.62 224 GLU A CA 1
ATOM 1780 C C . GLU A 1 224 ? -34.678 -18.869 37.409 1.00 70.62 224 GLU A C 1
ATOM 1782 O O . GLU A 1 224 ? -33.947 -17.910 37.671 1.00 70.62 224 GLU A O 1
ATOM 1787 N N . GLU A 1 225 ? -35.949 -18.899 37.809 1.00 69.81 225 GLU A N 1
ATOM 1788 C CA . GLU A 1 225 ? -36.544 -17.886 38.683 1.00 69.81 225 GLU A CA 1
ATOM 1789 C C . GLU A 1 225 ? -35.900 -17.927 40.081 1.00 69.81 225 GLU A C 1
ATOM 1791 O O . GLU A 1 225 ? -35.834 -18.976 40.720 1.00 69.81 225 GLU A O 1
ATOM 1796 N N . GLY A 1 226 ? -35.430 -16.778 40.574 1.00 66.00 226 GLY A N 1
ATOM 1797 C CA . GLY A 1 226 ? -34.837 -16.635 41.905 1.00 66.00 226 GLY A CA 1
ATOM 1798 C C . GLY A 1 226 ? -33.351 -16.995 42.009 1.00 66.00 226 GLY A C 1
ATOM 1799 O O . GLY A 1 226 ? -32.801 -16.952 43.114 1.00 66.00 226 GLY A O 1
ATOM 1800 N N . GLU A 1 227 ? -32.686 -17.329 40.900 1.00 73.81 227 GLU A N 1
ATOM 1801 C CA . GLU A 1 227 ? -31.256 -17.644 40.883 1.00 73.81 227 GLU A CA 1
ATOM 1802 C C . GLU A 1 227 ? -30.398 -16.363 40.877 1.00 73.81 227 GLU A C 1
ATOM 1804 O O . GLU A 1 227 ? -30.761 -15.337 40.294 1.00 73.81 227 GLU A O 1
ATOM 1809 N N . ASN A 1 228 ? -29.243 -16.401 41.551 1.00 72.75 228 ASN A N 1
ATOM 1810 C CA . ASN A 1 228 ? -28.310 -15.275 41.559 1.00 72.75 228 ASN A CA 1
ATOM 1811 C C . ASN A 1 228 ? -27.497 -15.256 40.257 1.00 72.75 228 ASN A C 1
ATOM 1813 O O . ASN A 1 228 ? -26.895 -16.262 39.867 1.00 72.75 228 ASN A O 1
ATOM 1817 N N . ILE A 1 229 ? -27.386 -14.086 39.633 1.00 73.31 229 ILE A N 1
ATOM 1818 C CA . ILE A 1 229 ? -26.524 -13.900 38.466 1.00 73.31 229 ILE A CA 1
ATOM 1819 C C . ILE A 1 229 ? -25.060 -13.915 38.927 1.00 73.31 229 ILE A C 1
ATOM 1821 O O . ILE A 1 229 ? -24.626 -13.093 39.736 1.00 73.31 229 ILE A O 1
ATOM 1825 N N . THR A 1 230 ? -24.286 -14.871 38.407 1.00 73.94 230 THR A N 1
ATOM 1826 C CA . THR A 1 230 ? -22.850 -15.017 38.694 1.00 73.94 230 THR A CA 1
ATOM 1827 C C . THR A 1 230 ? -22.014 -14.805 37.433 1.00 73.94 230 THR A C 1
ATOM 1829 O O . THR A 1 230 ? -22.522 -14.890 36.314 1.00 73.94 230 THR A O 1
ATOM 1832 N N . ASN A 1 231 ? -20.696 -14.639 37.588 1.00 68.69 231 ASN A N 1
ATOM 1833 C CA . ASN A 1 231 ? -19.744 -14.521 36.472 1.00 68.69 231 ASN A CA 1
ATOM 1834 C C . ASN A 1 231 ? -19.774 -15.687 35.460 1.00 68.69 231 ASN A C 1
ATOM 1836 O O . ASN A 1 231 ? -19.250 -15.555 34.356 1.00 68.69 231 ASN A O 1
ATOM 1840 N N . LYS A 1 232 ? -20.395 -16.829 35.793 1.00 70.88 232 LYS A N 1
ATOM 1841 C CA . LYS A 1 232 ? -20.616 -17.945 34.854 1.00 70.88 232 LYS A CA 1
ATOM 1842 C C . LYS A 1 232 ? -21.874 -17.778 33.998 1.00 70.88 232 LYS A C 1
ATOM 1844 O O . LYS A 1 232 ? -21.954 -18.363 32.918 1.00 70.88 232 LYS A O 1
ATOM 1849 N N . THR A 1 233 ? -22.848 -17.018 34.483 1.00 69.75 233 THR A N 1
ATOM 1850 C CA . THR A 1 233 ? -24.154 -16.815 33.850 1.00 69.75 233 THR A CA 1
ATOM 1851 C C . THR A 1 233 ? -24.149 -15.587 32.936 1.00 69.75 233 THR A C 1
ATOM 1853 O O . THR A 1 233 ? -24.756 -15.623 31.871 1.00 69.75 233 THR A O 1
ATOM 1856 N N . ILE A 1 234 ? -23.376 -14.550 33.282 1.00 73.19 234 ILE A N 1
ATOM 1857 C CA . ILE A 1 234 ? -23.240 -13.293 32.519 1.00 73.19 234 ILE A CA 1
ATOM 1858 C C . ILE A 1 234 ? -22.842 -13.502 31.042 1.00 73.19 234 ILE A C 1
ATOM 1860 O O . ILE A 1 234 ? -23.531 -12.968 30.177 1.00 73.19 234 ILE A O 1
ATOM 1864 N N . PRO A 1 235 ? -21.820 -14.313 30.693 1.00 73.44 235 PRO A N 1
ATOM 1865 C CA . PRO A 1 235 ? -21.443 -14.498 29.289 1.00 73.44 235 PRO A CA 1
ATOM 1866 C C . PRO A 1 235 ? -22.522 -15.215 28.474 1.00 73.44 235 PRO A C 1
ATOM 1868 O O . PRO A 1 235 ? -22.602 -15.039 27.265 1.00 73.44 235 PRO A O 1
ATOM 1871 N N . LYS A 1 236 ? -23.357 -16.041 29.122 1.00 72.44 236 LYS A N 1
ATOM 1872 C CA . LYS A 1 236 ? -24.506 -16.661 28.453 1.00 72.44 236 LYS A CA 1
ATOM 1873 C C . LYS A 1 236 ? -25.551 -15.590 28.149 1.00 72.44 236 LYS A C 1
ATOM 1875 O O . LYS A 1 236 ? -26.011 -15.511 27.020 1.00 72.44 236 LYS A O 1
ATOM 1880 N N . ILE A 1 237 ? -25.853 -14.726 29.117 1.00 72.88 237 ILE A N 1
ATOM 1881 C CA . ILE A 1 237 ? -26.783 -13.604 28.936 1.00 72.88 237 ILE A CA 1
ATOM 1882 C C . ILE A 1 237 ? -26.308 -12.683 27.795 1.00 72.88 237 ILE A C 1
ATOM 1884 O O . ILE A 1 237 ? -27.104 -12.338 26.940 1.00 72.88 237 ILE A O 1
ATOM 1888 N N . GLU A 1 238 ? -25.015 -12.360 27.693 1.00 70.75 238 GLU A N 1
ATOM 1889 C CA . GLU A 1 238 ? -24.486 -11.510 26.606 1.00 70.75 238 GLU A CA 1
ATOM 1890 C C . GLU A 1 238 ? -24.618 -12.122 25.194 1.00 70.75 238 GLU A C 1
ATOM 1892 O O . GLU A 1 238 ? -24.680 -11.389 24.208 1.00 70.75 238 GLU A O 1
ATOM 1897 N N . VAL A 1 239 ? -24.628 -13.454 25.074 1.00 71.25 239 VAL A N 1
ATOM 1898 C CA . VAL A 1 239 ? -24.630 -14.161 23.778 1.00 71.25 239 VAL A CA 1
ATOM 1899 C C . VAL A 1 239 ? -26.043 -14.458 23.277 1.00 71.25 239 VAL A C 1
ATOM 1901 O O . VAL A 1 239 ? -26.268 -14.517 22.066 1.00 71.25 239 VAL A O 1
ATOM 1904 N N . TYR A 1 240 ? -26.991 -14.674 24.186 1.00 71.19 240 TYR A N 1
ATOM 1905 C CA . TYR A 1 240 ? -28.362 -15.012 23.828 1.00 71.19 240 TYR A CA 1
ATOM 1906 C C . TYR A 1 240 ? -29.231 -13.755 23.732 1.00 71.19 240 TYR A C 1
ATOM 1908 O O . TYR A 1 240 ? -29.227 -12.909 24.615 1.00 71.19 240 TYR A O 1
ATOM 1916 N N . GLU A 1 241 ? -30.021 -13.656 22.665 1.00 69.00 241 GLU A N 1
ATOM 1917 C CA . GLU A 1 241 ? -31.092 -12.662 22.568 1.00 69.00 241 GLU A CA 1
ATOM 1918 C C . GLU A 1 241 ? -32.263 -13.095 23.470 1.00 69.00 241 GLU A C 1
ATOM 1920 O O . GLU A 1 241 ? -32.708 -14.249 23.406 1.00 69.00 241 GLU A O 1
ATOM 1925 N N . PHE A 1 242 ? -32.722 -12.177 24.323 1.00 71.75 242 PHE A N 1
ATOM 1926 C CA . PHE A 1 242 ? -33.880 -12.329 25.204 1.00 71.75 242 PHE A CA 1
ATOM 1927 C C . PHE A 1 242 ? -34.738 -11.060 25.152 1.00 71.75 242 PHE A C 1
ATOM 1929 O O . PHE A 1 242 ? -34.218 -9.954 24.990 1.00 71.75 242 PHE A O 1
ATOM 1936 N N . SER A 1 243 ? -36.051 -11.213 25.321 1.00 69.12 243 SER A N 1
ATOM 1937 C CA . SER A 1 243 ? -37.008 -10.110 25.202 1.00 69.12 243 SER A CA 1
ATOM 1938 C C . SER A 1 243 ? -37.053 -9.175 26.417 1.00 69.12 243 SER A C 1
ATOM 1940 O O . SER A 1 243 ? -37.276 -7.981 26.256 1.00 69.12 243 SER A O 1
ATOM 1942 N N . ASP A 1 244 ? -36.877 -9.710 27.629 1.00 71.19 244 ASP A N 1
ATOM 1943 C CA . ASP A 1 244 ? -36.943 -8.950 28.884 1.00 71.19 244 ASP A CA 1
ATOM 1944 C C . ASP A 1 244 ? -36.127 -9.647 29.986 1.00 71.19 244 ASP A C 1
ATOM 1946 O O . ASP A 1 244 ? -36.200 -10.866 30.150 1.00 71.19 244 ASP A O 1
ATOM 1950 N N . LEU A 1 245 ? -35.390 -8.869 30.784 1.00 73.31 245 LEU A N 1
ATOM 1951 C CA . LEU A 1 245 ? -34.679 -9.332 31.982 1.00 73.31 245 LEU A CA 1
ATOM 1952 C C . LEU A 1 245 ? -35.187 -8.541 33.192 1.00 73.31 245 LEU A C 1
ATOM 1954 O O . LEU A 1 245 ? -34.972 -7.334 33.289 1.00 73.31 245 LEU A O 1
ATOM 1958 N N . LYS A 1 246 ? -35.848 -9.224 34.134 1.00 76.94 246 LYS A N 1
ATOM 1959 C CA . LYS A 1 246 ? -36.327 -8.630 35.391 1.00 76.94 246 LYS A CA 1
ATOM 1960 C C . LYS A 1 246 ? -35.458 -9.088 36.554 1.00 76.94 246 LYS A C 1
ATOM 1962 O O . LYS A 1 246 ? -35.418 -10.280 36.861 1.00 76.94 246 LYS A O 1
ATOM 1967 N N . ILE A 1 247 ? -34.802 -8.133 37.203 1.00 74.62 247 ILE A N 1
ATOM 1968 C CA . ILE A 1 247 ? -33.880 -8.360 38.320 1.00 74.62 247 ILE A CA 1
ATOM 1969 C C . ILE A 1 247 ? -34.300 -7.574 39.566 1.00 74.62 247 ILE A C 1
ATOM 1971 O O . ILE A 1 247 ? -34.910 -6.511 39.452 1.00 74.62 247 ILE A O 1
ATOM 1975 N N . VAL A 1 248 ? -33.974 -8.107 40.744 1.00 76.88 248 VAL A N 1
ATOM 1976 C CA . VAL A 1 248 ? -34.126 -7.450 42.055 1.00 76.88 248 VAL A CA 1
ATOM 1977 C C . VAL A 1 248 ? -32.780 -7.419 42.757 1.00 76.88 248 VAL A C 1
ATOM 1979 O O . VAL A 1 248 ? -31.948 -8.316 42.576 1.00 76.88 248 VAL A O 1
ATOM 1982 N N . ASP A 1 249 ? -32.617 -6.371 43.554 1.00 69.44 249 ASP A N 1
ATOM 1983 C CA . ASP A 1 249 ? -31.529 -6.179 44.503 1.00 69.44 249 ASP A CA 1
ATOM 1984 C C . ASP A 1 249 ? -31.429 -7.275 45.571 1.00 69.44 249 ASP A C 1
ATOM 1986 O O . ASP A 1 249 ? -32.472 -7.713 46.113 1.00 69.44 249 ASP A O 1
#

Sequence (249 aa):
TQLTLRTFHTGGIKITGEDITLGLPRVEQLFEVRKPKKQAVISEINGTVEDIIKENNNRNKVVISPETSIEGLSNSEEKKKIYHIPPELRLIVEKGQKISAGEKLTVGFIDPHEILKIQGIKAVQEYLLKEIQAVYRSQGVNINDKHIEAIIRQIARLNMVYVRSARDSELLSGELVYVSDFEKANLKVVEENKEIVEKNKELLENRRTISPLVSDKTGEVIVEEGENITNKTIPKIEVYEFSDLKIVD

pLDDT: mean 79.12, std 13.64, range [39.91, 93.25]